Protein AF-A0A6N2MTG0-F1 (afdb_monomer)

Radius of gyration: 18.76 Å; Cα contacts (8 Å, |Δi|>4): 223; chains: 1; bounding box: 44×34×52 Å

Nearest PDB structures (foldseek):
  9d3e-assembly1_A  TM=1.754E-01  e=6.250E+00  Homo sapiens

Mean predicted aligned error: 5.8 Å

Solvent-accessible surface area (backbone atoms only — not comparable to full-atom values): 11026 Å² total; per-residue (Å²): 134,81,83,40,46,74,82,45,81,70,61,56,72,75,47,68,57,37,33,56,78,77,68,37,36,62,68,40,38,65,72,44,42,66,61,46,55,52,49,51,53,51,27,63,78,66,72,39,56,48,33,71,60,51,31,45,73,67,51,80,41,26,21,52,55,43,39,38,55,57,40,52,57,63,50,91,56,99,83,58,89,53,65,91,59,47,53,61,52,53,52,49,49,51,52,54,36,23,58,75,66,30,64,89,35,37,55,41,46,79,69,63,36,38,31,48,68,46,50,51,52,33,55,51,47,34,54,72,76,47,52,82,52,51,66,46,48,45,65,60,55,34,66,72,55,52,56,57,40,47,55,26,48,50,46,13,44,49,23,41,48,40,40,69,64,46,35,66,59,52,62,70,51,43,82,80,44,57,74,67,60,32,50,53,49,53,34,51,47,49,32,22,27,58,16,15,33,68,72,67,79,134

Structure (mmCIF, N/CA/C/O backbone):
data_AF-A0A6N2MTG0-F1
#
_entry.id   AF-A0A6N2MTG0-F1
#
loop_
_atom_site.group_PDB
_atom_site.id
_atom_site.type_symbol
_atom_site.label_atom_id
_atom_site.label_alt_id
_atom_site.label_comp_id
_atom_site.label_asym_id
_atom_site.label_entity_id
_atom_site.label_seq_id
_atom_site.pdbx_PDB_ins_code
_atom_site.Cartn_x
_atom_site.Cartn_y
_atom_site.Cartn_z
_atom_site.occupancy
_atom_site.B_iso_or_equiv
_atom_site.auth_seq_id
_atom_site.auth_comp_id
_atom_site.auth_asym_id
_atom_site.auth_atom_id
_atom_site.pdbx_PDB_model_num
ATOM 1 N N . MET A 1 1 ? -0.695 13.148 -4.953 1.00 36.00 1 MET A N 1
ATOM 2 C CA . MET A 1 1 ? 0.175 13.041 -6.141 1.00 36.00 1 MET A CA 1
ATOM 3 C C . MET A 1 1 ? 1.513 13.653 -5.753 1.00 36.00 1 MET A C 1
ATOM 5 O O . MET A 1 1 ? 1.546 14.846 -5.488 1.00 36.00 1 MET A O 1
ATOM 9 N N . GLN A 1 2 ? 2.559 12.847 -5.560 1.00 46.09 2 GLN A N 1
ATOM 10 C CA . GLN A 1 2 ? 3.903 13.380 -5.312 1.00 46.09 2 GLN A CA 1
ATOM 11 C C . GLN A 1 2 ? 4.481 13.839 -6.644 1.00 46.09 2 GLN A C 1
ATOM 13 O O . GLN A 1 2 ? 4.494 13.076 -7.606 1.00 46.09 2 GLN A O 1
ATOM 18 N N . ALA A 1 3 ? 4.879 15.105 -6.715 1.00 42.41 3 ALA A N 1
ATOM 19 C CA . ALA A 1 3 ? 5.488 15.670 -7.905 1.00 42.41 3 ALA A CA 1
ATOM 20 C C . ALA A 1 3 ? 6.976 15.294 -7.926 1.00 42.41 3 ALA A C 1
ATOM 22 O O . ALA A 1 3 ? 7.752 15.796 -7.115 1.00 42.41 3 ALA A O 1
ATOM 23 N N . SER A 1 4 ? 7.376 14.413 -8.841 1.00 52.59 4 SER A N 1
ATOM 24 C CA . SER A 1 4 ? 8.775 14.307 -9.255 1.00 52.59 4 SER A CA 1
ATOM 25 C C . SER A 1 4 ? 9.080 15.461 -10.207 1.00 52.59 4 SER A C 1
ATOM 27 O O . SER A 1 4 ? 8.413 15.647 -11.226 1.00 52.59 4 SER A O 1
ATOM 29 N N . LEU A 1 5 ? 10.076 16.269 -9.856 1.00 52.47 5 LEU A N 1
ATOM 30 C CA . LEU A 1 5 ? 10.639 17.269 -10.761 1.00 52.47 5 LEU A CA 1
ATOM 31 C C . LEU A 1 5 ? 11.683 16.586 -11.659 1.00 52.47 5 LEU A C 1
ATOM 33 O O . LEU A 1 5 ? 12.207 15.525 -11.317 1.00 52.47 5 LEU A O 1
ATOM 37 N N . ILE A 1 6 ? 11.985 17.178 -12.815 1.00 56.22 6 ILE A N 1
ATOM 38 C CA . ILE A 1 6 ? 13.015 16.669 -13.736 1.00 56.22 6 ILE A CA 1
ATOM 39 C C . ILE A 1 6 ? 14.337 16.499 -12.955 1.00 56.22 6 ILE A C 1
ATOM 41 O O . ILE A 1 6 ? 14.786 17.445 -12.311 1.00 56.22 6 ILE A O 1
ATOM 45 N N . HIS A 1 7 ? 14.926 15.296 -12.979 1.00 59.25 7 HIS A N 1
ATOM 46 C CA . HIS A 1 7 ? 16.121 14.905 -12.203 1.00 59.25 7 HIS A CA 1
ATOM 47 C C . HIS A 1 7 ? 15.999 14.945 -10.662 1.00 59.25 7 HIS A C 1
ATOM 49 O O . HIS A 1 7 ? 17.018 14.945 -9.972 1.00 59.25 7 HIS A O 1
ATOM 55 N N . SER A 1 8 ? 14.791 14.953 -10.087 1.00 62.31 8 SER A N 1
ATOM 56 C CA . SER A 1 8 ? 14.597 14.944 -8.629 1.00 62.31 8 SER A CA 1
ATOM 57 C C . SER A 1 8 ? 13.679 13.809 -8.175 1.00 62.31 8 SER A C 1
ATOM 59 O O . SER A 1 8 ? 12.549 13.673 -8.648 1.00 62.31 8 SER A O 1
ATOM 61 N N . LEU A 1 9 ? 14.161 13.014 -7.216 1.00 72.44 9 LEU A N 1
ATOM 62 C CA . LEU A 1 9 ? 13.420 11.933 -6.570 1.00 72.44 9 LEU A CA 1
ATOM 63 C C . LEU A 1 9 ? 13.340 12.189 -5.062 1.00 72.44 9 LEU A C 1
ATOM 65 O O . LEU A 1 9 ? 14.358 12.358 -4.394 1.00 72.44 9 LEU A O 1
ATOM 69 N N . GLN A 1 10 ? 12.124 12.179 -4.519 1.00 74.44 10 GLN A N 1
ATOM 70 C CA . GLN A 1 10 ? 11.894 12.244 -3.075 1.00 74.44 10 GLN A CA 1
ATOM 71 C C . GLN A 1 10 ? 12.198 10.882 -2.434 1.00 74.44 10 GLN A C 1
ATOM 73 O O . GLN A 1 10 ? 11.812 9.844 -2.975 1.00 74.44 10 GLN A O 1
ATOM 78 N N . PHE A 1 11 ? 12.869 10.870 -1.280 1.00 69.12 11 PHE A N 1
ATOM 79 C CA . PHE A 1 11 ? 13.288 9.647 -0.586 1.00 69.12 11 PHE A CA 1
ATOM 80 C C . PHE A 1 11 ? 13.048 9.753 0.926 1.00 69.12 11 PHE A C 1
ATOM 82 O O . PHE A 1 11 ? 13.157 10.836 1.499 1.00 69.12 11 PHE A O 1
ATOM 89 N N . GLY A 1 12 ? 12.730 8.628 1.572 1.00 69.00 12 GLY A N 1
ATOM 90 C CA . GLY A 1 12 ? 12.443 8.576 3.009 1.00 69.00 12 GLY A CA 1
ATOM 91 C C . GLY A 1 12 ? 11.210 9.383 3.399 1.00 69.00 12 GLY A C 1
ATOM 92 O O . GLY A 1 12 ? 10.185 9.323 2.730 1.00 69.00 12 GLY A O 1
ATOM 93 N N . ASP A 1 13 ? 11.306 10.159 4.475 1.00 68.00 13 ASP A N 1
ATOM 94 C CA . ASP A 1 13 ? 10.182 10.952 4.991 1.00 68.00 13 ASP A CA 1
ATOM 95 C C . ASP A 1 13 ? 9.648 11.950 3.952 1.00 68.00 13 ASP A C 1
ATOM 97 O O . ASP A 1 13 ? 8.445 12.195 3.869 1.00 68.00 13 ASP A O 1
ATOM 101 N N . ALA A 1 14 ? 10.531 12.451 3.080 1.00 60.25 14 ALA A N 1
ATOM 102 C CA . ALA A 1 14 ? 10.159 13.339 1.986 1.00 60.25 14 ALA A CA 1
ATOM 103 C C . ALA A 1 14 ? 9.289 12.654 0.917 1.00 60.25 14 ALA A C 1
ATOM 105 O O . ALA A 1 14 ? 8.585 13.350 0.190 1.00 60.25 14 ALA A O 1
ATOM 106 N N . SER A 1 15 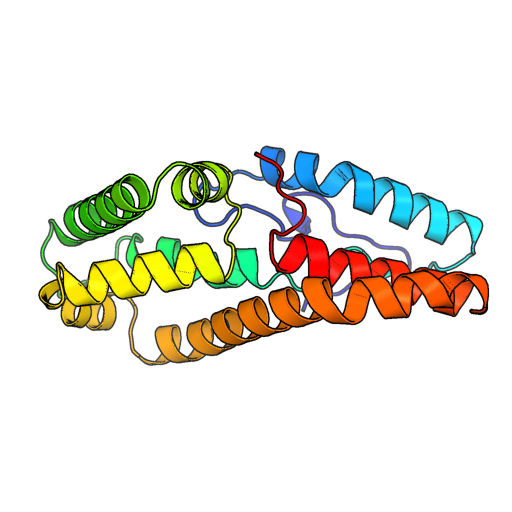? 9.317 11.318 0.810 1.00 62.97 15 SER A N 1
ATOM 107 C CA . SER A 1 15 ? 8.496 10.559 -0.142 1.00 62.97 15 SER A CA 1
ATOM 108 C C . SER A 1 15 ? 7.156 10.116 0.434 1.00 62.97 15 SER A C 1
ATOM 110 O O . SER A 1 15 ? 6.438 9.374 -0.224 1.00 62.97 15 SER A O 1
ATOM 112 N N . GLY A 1 16 ? 6.793 10.494 1.664 1.00 61.75 16 GLY A N 1
ATOM 113 C CA . GLY A 1 16 ? 5.494 10.149 2.255 1.00 61.75 16 GLY A CA 1
ATOM 114 C C . GLY A 1 16 ? 5.195 8.644 2.367 1.00 61.75 16 GLY A C 1
ATOM 115 O O . GLY A 1 16 ? 4.070 8.280 2.696 1.00 61.75 16 GLY A O 1
ATOM 116 N N . ILE A 1 17 ? 6.178 7.767 2.123 1.00 60.16 17 ILE A N 1
ATOM 117 C CA . ILE A 1 17 ? 6.093 6.310 2.323 1.00 60.16 17 ILE A CA 1
ATOM 118 C C . ILE A 1 17 ? 6.399 6.000 3.797 1.00 60.16 17 ILE A C 1
ATOM 120 O O . ILE A 1 17 ? 7.149 5.084 4.116 1.00 60.16 17 ILE A O 1
ATOM 124 N N . GLN A 1 18 ? 5.880 6.791 4.728 1.00 62.09 18 GLN A N 1
ATOM 125 C CA . GLN A 1 18 ? 5.968 6.484 6.153 1.00 62.09 18 GLN A CA 1
ATOM 126 C C . GLN A 1 18 ? 4.784 5.607 6.534 1.00 62.09 18 GLN A C 1
ATOM 128 O O . GLN A 1 18 ? 3.703 5.758 5.959 1.00 62.09 18 GLN A O 1
ATOM 133 N N . SER A 1 19 ? 4.957 4.724 7.518 1.00 60.16 19 SER A N 1
ATOM 134 C CA . SER A 1 19 ? 3.777 4.127 8.125 1.00 60.16 19 SER A CA 1
ATOM 135 C C . SER A 1 19 ? 2.956 5.218 8.808 1.00 60.16 19 SER A C 1
ATOM 137 O O . SER A 1 19 ? 3.474 5.922 9.680 1.00 60.16 19 SER A O 1
ATOM 139 N N . PRO A 1 20 ? 1.657 5.307 8.501 1.00 58.47 20 PRO A N 1
ATOM 140 C 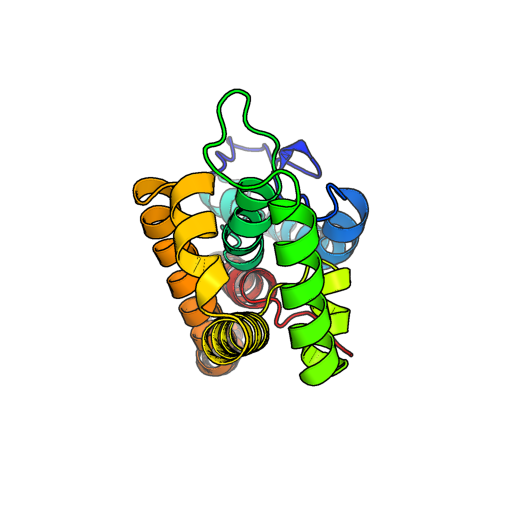CA . PRO A 1 20 ? 0.752 6.118 9.281 1.00 58.47 20 PRO A CA 1
ATOM 141 C C . PRO A 1 20 ? 0.656 5.581 10.726 1.00 58.47 20 PRO A C 1
ATOM 143 O O . PRO A 1 20 ? 0.786 6.311 11.703 1.00 58.47 20 PRO A O 1
ATOM 146 N N . VAL A 1 21 ? 0.464 4.283 10.926 1.00 58.06 21 VAL A N 1
ATOM 147 C CA . VAL A 1 21 ? 0.073 3.777 12.253 1.00 58.06 21 VAL A CA 1
ATOM 148 C C . VAL A 1 21 ? 1.243 3.726 13.242 1.00 58.06 21 VAL A C 1
ATOM 150 O O . VAL A 1 21 ? 1.059 4.079 14.405 1.00 58.06 21 VAL A O 1
ATOM 153 N N . SER A 1 22 ? 2.441 3.350 12.796 1.00 58.09 22 SER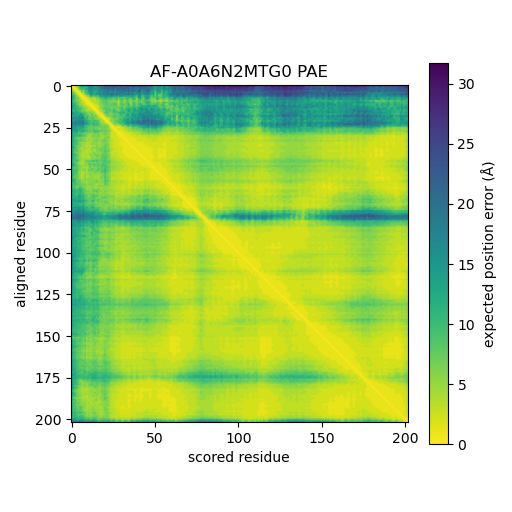 A N 1
ATOM 154 C CA . SER A 1 22 ? 3.633 3.290 13.654 1.00 58.09 22 SER A CA 1
ATOM 155 C C . SER A 1 22 ? 4.460 4.577 13.650 1.00 58.09 22 SER A C 1
ATOM 157 O O . SER A 1 22 ? 5.423 4.679 14.410 1.00 58.09 22 SER A O 1
ATOM 159 N N . PHE A 1 23 ? 4.124 5.545 12.783 1.00 58.25 23 PHE A N 1
ATOM 160 C CA . PHE A 1 23 ? 4.946 6.728 12.480 1.00 58.25 23 PHE A CA 1
ATOM 161 C C . PHE A 1 23 ? 6.401 6.376 12.102 1.00 58.25 23 PHE A C 1
ATOM 163 O O . PHE A 1 23 ? 7.300 7.214 12.158 1.00 58.25 23 PHE A O 1
ATOM 170 N N . GLY A 1 24 ? 6.648 5.121 11.714 1.00 62.72 24 GLY A N 1
ATOM 171 C CA . GLY A 1 24 ? 7.964 4.607 11.378 1.00 62.72 24 GLY A CA 1
ATOM 172 C C . GLY A 1 24 ? 8.306 4.850 9.912 1.00 62.72 24 GLY A C 1
ATOM 173 O O . GLY A 1 24 ? 7.765 4.192 9.021 1.00 62.72 24 GLY A O 1
ATOM 174 N N . GLY A 1 25 ? 9.253 5.755 9.651 1.00 65.31 25 GLY A N 1
ATOM 175 C CA . GLY A 1 25 ? 9.834 5.950 8.315 1.00 65.31 25 GLY A CA 1
ATOM 176 C C . GLY A 1 25 ? 10.865 4.878 7.944 1.00 65.31 25 GLY A C 1
ATOM 177 O O . GLY A 1 25 ? 10.920 4.431 6.801 1.00 65.31 25 GLY A O 1
ATOM 178 N N . PHE A 1 26 ? 11.644 4.393 8.918 1.00 70.50 26 PHE A N 1
ATOM 179 C CA . PHE A 1 26 ? 12.762 3.475 8.665 1.00 70.50 26 PHE A CA 1
ATOM 180 C C . PHE A 1 26 ? 12.326 2.078 8.201 1.00 70.50 26 PHE A C 1
ATOM 182 O O . PHE A 1 26 ? 12.833 1.591 7.196 1.00 70.50 26 PHE A O 1
ATOM 189 N N . GLY A 1 27 ? 11.374 1.435 8.889 1.00 72.25 27 GLY A N 1
ATOM 190 C CA . GLY A 1 27 ? 10.896 0.092 8.516 1.00 72.25 27 GLY A CA 1
ATOM 191 C C . GLY A 1 27 ? 10.199 0.066 7.152 1.00 72.25 27 GLY A C 1
ATOM 192 O O . GLY A 1 27 ? 10.372 -0.861 6.361 1.00 72.25 27 GLY A O 1
ATOM 193 N N . SER A 1 28 ? 9.470 1.136 6.836 1.00 72.88 28 SER A N 1
ATOM 194 C CA . SER A 1 28 ? 8.900 1.323 5.506 1.00 72.88 28 SER A CA 1
ATOM 195 C C . SER A 1 28 ? 9.994 1.549 4.453 1.00 72.88 28 SER A C 1
ATOM 197 O O . SER A 1 28 ? 9.981 0.929 3.392 1.00 72.88 28 SER A O 1
ATOM 199 N N . LEU A 1 29 ? 11.029 2.339 4.754 1.00 76.00 29 LEU A N 1
ATOM 200 C CA . LEU A 1 29 ? 12.158 2.521 3.842 1.00 76.00 29 LEU A CA 1
ATOM 201 C C . LEU A 1 29 ? 12.896 1.205 3.557 1.00 76.00 29 LEU A C 1
ATOM 203 O O . LEU A 1 29 ? 13.144 0.891 2.395 1.00 76.00 29 LEU A O 1
ATOM 207 N N . THR A 1 30 ? 13.241 0.424 4.585 1.00 83.75 30 THR A N 1
ATOM 208 C CA . THR A 1 30 ? 13.989 -0.834 4.410 1.00 83.75 30 THR A CA 1
ATOM 209 C C . THR A 1 30 ? 13.207 -1.845 3.578 1.00 83.75 30 THR A C 1
ATOM 211 O O . THR A 1 30 ? 13.787 -2.500 2.711 1.00 83.75 30 THR A O 1
ATOM 214 N N . ARG A 1 31 ? 11.881 -1.902 3.747 1.00 85.56 31 ARG A N 1
ATOM 215 C CA . ARG A 1 31 ? 10.976 -2.683 2.892 1.00 85.56 31 ARG A CA 1
ATOM 216 C C . ARG A 1 31 ? 11.053 -2.262 1.421 1.00 85.56 31 ARG A C 1
ATOM 218 O O . ARG A 1 31 ? 11.036 -3.104 0.522 1.00 85.56 31 ARG A O 1
ATOM 225 N N . HIS A 1 32 ? 11.132 -0.960 1.169 1.00 87.69 32 HIS A N 1
ATOM 226 C CA . HIS A 1 32 ? 11.108 -0.369 -0.168 1.00 87.69 32 HIS A CA 1
ATOM 227 C C . HIS A 1 32 ? 12.487 -0.241 -0.832 1.00 87.69 32 HIS A C 1
ATOM 229 O O . HIS A 1 32 ? 12.565 -0.051 -2.049 1.00 87.69 32 HIS A O 1
ATOM 235 N N . LEU A 1 33 ? 13.570 -0.387 -0.066 1.00 89.44 33 LEU A N 1
ATOM 236 C CA . LEU A 1 33 ? 14.937 -0.129 -0.509 1.00 89.44 33 LEU A CA 1
ATOM 237 C C . LEU A 1 33 ? 15.315 -0.941 -1.749 1.00 89.44 33 LEU A C 1
ATOM 239 O O . LEU A 1 33 ? 15.865 -0.381 -2.691 1.00 89.44 33 LEU A O 1
ATOM 243 N N . GLY A 1 34 ? 14.973 -2.233 -1.778 1.00 91.75 34 GLY A N 1
ATOM 244 C CA . GLY A 1 34 ? 15.315 -3.117 -2.895 1.00 91.75 34 GLY A CA 1
ATOM 245 C C . GLY A 1 34 ? 14.670 -2.706 -4.223 1.00 91.75 34 GLY A C 1
ATOM 246 O O . GLY A 1 34 ? 15.336 -2.714 -5.255 1.00 91.75 34 GLY A O 1
ATOM 247 N N . ARG A 1 35 ? 13.389 -2.303 -4.211 1.00 93.44 35 ARG A N 1
ATOM 248 C CA . ARG A 1 35 ? 12.711 -1.847 -5.438 1.00 93.44 35 ARG A CA 1
ATOM 249 C C . ARG A 1 35 ? 13.191 -0.467 -5.881 1.00 93.44 35 ARG A C 1
ATOM 251 O O . ARG A 1 35 ? 13.312 -0.212 -7.074 1.00 93.44 35 ARG A O 1
ATOM 258 N N . LEU A 1 36 ? 13.483 0.417 -4.925 1.00 93.19 36 LEU A N 1
ATOM 259 C CA . LEU A 1 36 ? 13.948 1.771 -5.215 1.00 93.19 36 LEU A CA 1
ATOM 260 C C . LEU A 1 36 ? 15.371 1.756 -5.776 1.00 93.19 36 LEU A C 1
ATOM 262 O O . LEU A 1 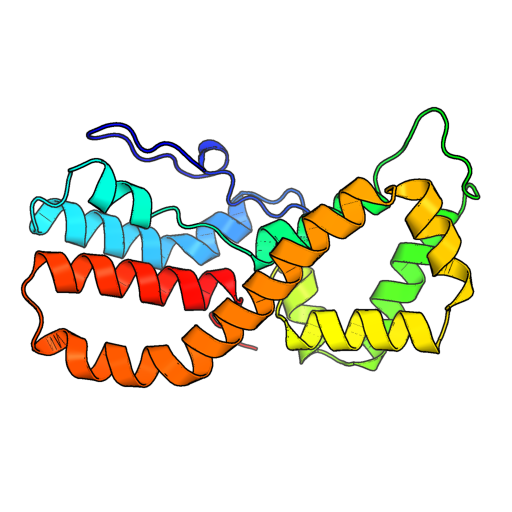36 ? 15.617 2.401 -6.788 1.00 93.19 36 LEU A O 1
ATOM 266 N N . SER A 1 37 ? 16.287 0.987 -5.182 1.00 94.19 37 SER A N 1
ATOM 267 C CA . SER A 1 37 ? 17.666 0.880 -5.671 1.00 94.19 37 SER A CA 1
ATOM 268 C C . SER A 1 37 ? 17.727 0.263 -7.069 1.00 94.19 37 SER A C 1
ATOM 270 O O . SER A 1 37 ? 18.383 0.817 -7.950 1.00 94.19 37 SER A O 1
ATOM 272 N N . ALA A 1 38 ? 16.985 -0.824 -7.305 1.00 95.31 38 ALA A N 1
ATOM 273 C CA . ALA A 1 38 ? 16.886 -1.445 -8.623 1.00 95.31 38 ALA A CA 1
ATOM 274 C C . ALA A 1 38 ? 16.254 -0.497 -9.652 1.00 95.31 38 ALA A C 1
ATOM 276 O O . ALA A 1 38 ? 16.751 -0.378 -10.770 1.00 95.31 38 ALA A O 1
ATOM 277 N N . GLY A 1 39 ? 15.187 0.210 -9.273 1.00 95.62 39 GLY A N 1
ATOM 278 C CA . GLY A 1 39 ? 14.520 1.162 -10.150 1.00 95.62 39 GLY A CA 1
ATOM 279 C C . GLY A 1 39 ? 15.398 2.354 -10.526 1.00 95.62 39 GLY A C 1
ATOM 280 O O . GLY A 1 39 ? 15.473 2.696 -11.702 1.00 95.62 39 GLY A O 1
ATOM 281 N N . VAL A 1 40 ? 16.121 2.939 -9.567 1.00 95.00 40 VAL A N 1
ATOM 282 C CA . VAL A 1 40 ? 17.078 4.029 -9.827 1.00 95.00 40 VAL A CA 1
ATOM 283 C C . VAL A 1 40 ? 18.226 3.550 -10.717 1.00 95.00 40 VAL A C 1
ATOM 285 O O . VAL A 1 40 ? 18.577 4.231 -11.676 1.00 95.00 40 VAL A O 1
ATOM 288 N N . TYR A 1 41 ? 18.775 2.362 -10.449 1.00 96.56 41 TYR A N 1
ATOM 289 C CA . TYR A 1 41 ? 19.834 1.776 -11.273 1.00 96.56 41 TYR A CA 1
ATOM 290 C C . TYR A 1 41 ? 19.384 1.560 -12.727 1.00 96.56 41 TYR A C 1
ATOM 292 O O . TYR A 1 41 ? 20.105 1.910 -13.661 1.00 96.56 41 TYR A O 1
ATOM 300 N N . GLU A 1 42 ? 18.177 1.025 -12.936 1.00 96.00 42 GLU A N 1
ATOM 301 C CA . GLU A 1 42 ? 17.603 0.857 -14.276 1.00 96.00 42 GLU A CA 1
ATOM 302 C C . GLU A 1 42 ? 17.3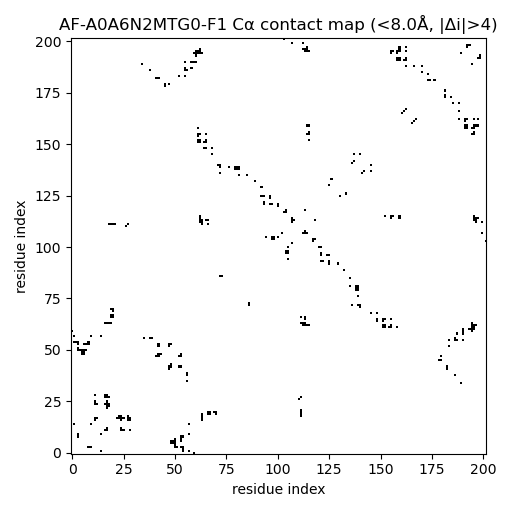24 2.200 -14.967 1.00 96.00 42 GLU A C 1
ATOM 304 O O . GLU A 1 42 ? 17.563 2.313 -16.168 1.00 96.00 42 GLU A O 1
ATOM 309 N N . ALA A 1 43 ? 16.853 3.209 -14.228 1.00 95.50 43 ALA A N 1
ATOM 310 C CA . ALA A 1 43 ? 16.584 4.535 -14.776 1.00 95.50 43 ALA A CA 1
ATOM 311 C C . ALA A 1 43 ? 17.866 5.229 -15.258 1.00 95.50 43 ALA A C 1
ATOM 313 O O . ALA A 1 43 ? 17.878 5.776 -16.356 1.00 95.50 43 ALA A O 1
ATOM 314 N N . ILE A 1 44 ? 18.952 5.157 -14.478 1.00 96.12 44 ILE A N 1
ATOM 315 C CA . ILE A 1 44 ? 20.255 5.735 -14.846 1.00 96.12 44 ILE A CA 1
ATOM 316 C C . ILE A 1 44 ? 20.838 5.024 -16.072 1.00 96.12 44 ILE A C 1
ATOM 318 O O . ILE A 1 44 ? 21.232 5.680 -17.030 1.00 96.12 44 ILE A O 1
ATOM 322 N N . ASN A 1 45 ? 20.860 3.688 -16.080 1.00 96.88 45 ASN A N 1
ATOM 323 C CA . ASN A 1 45 ? 21.445 2.931 -17.194 1.00 96.88 45 ASN A CA 1
ATOM 324 C C . ASN A 1 45 ? 20.638 3.025 -18.493 1.00 96.88 45 ASN A C 1
ATOM 326 O O . ASN A 1 45 ? 21.195 2.850 -19.574 1.00 96.88 45 ASN A O 1
ATOM 330 N N . GLY A 1 46 ? 19.324 3.230 -18.388 1.00 94.19 46 GLY A N 1
ATOM 331 C CA . GLY A 1 46 ? 18.426 3.362 -19.530 1.00 94.19 46 GLY A CA 1
ATOM 332 C C . GLY A 1 46 ? 18.212 4.797 -20.014 1.00 94.19 46 GLY A C 1
ATOM 333 O O . GLY A 1 46 ? 17.478 4.974 -20.980 1.00 94.19 46 GLY A O 1
ATOM 334 N N . ASP A 1 47 ? 18.807 5.797 -19.352 1.00 95.19 47 ASP A N 1
ATOM 335 C CA . ASP A 1 47 ? 18.530 7.227 -19.566 1.00 95.19 47 ASP A CA 1
ATOM 336 C C . ASP A 1 47 ? 17.028 7.585 -19.437 1.00 95.19 47 ASP A C 1
ATOM 338 O O . ASP A 1 47 ? 16.455 8.381 -20.180 1.00 95.19 47 ASP A O 1
ATOM 342 N N . PHE A 1 48 ? 16.344 6.968 -18.465 1.00 94.88 48 PHE A N 1
ATOM 343 C CA . PHE A 1 48 ? 14.928 7.210 -18.153 1.00 94.88 48 PHE A CA 1
ATOM 344 C C . PHE A 1 48 ? 14.781 8.249 -17.031 1.00 94.88 48 PHE A C 1
ATOM 346 O O . PHE A 1 48 ? 14.119 8.012 -16.019 1.00 94.88 48 PHE A O 1
ATOM 353 N N . LEU A 1 49 ? 15.438 9.400 -17.194 1.00 93.81 49 LEU A N 1
ATOM 354 C CA . LEU A 1 49 ? 15.540 10.461 -16.176 1.00 93.81 49 LEU A CA 1
ATOM 355 C C . LEU A 1 49 ? 14.483 11.565 -16.325 1.00 93.81 49 LEU A C 1
ATOM 357 O O . LEU A 1 49 ? 14.496 12.571 -15.608 1.00 93.81 49 LEU A O 1
ATOM 361 N N . ASP A 1 50 ? 13.543 11.372 -17.248 1.00 92.00 50 ASP A N 1
ATOM 362 C CA . ASP A 1 50 ? 12.404 12.261 -17.406 1.00 92.00 50 ASP A CA 1
ATOM 363 C C . ASP A 1 50 ? 11.449 12.172 -16.199 1.00 92.00 50 ASP A C 1
ATOM 365 O O . ASP A 1 50 ? 11.356 11.153 -15.506 1.00 92.00 50 ASP A O 1
ATOM 369 N N . ALA A 1 51 ? 10.712 13.257 -15.946 1.00 89.69 51 ALA A N 1
ATOM 370 C CA . ALA A 1 51 ? 9.839 13.363 -14.779 1.00 89.69 51 ALA A CA 1
ATOM 371 C C . ALA A 1 51 ? 8.776 12.251 -14.712 1.00 89.69 51 ALA A C 1
ATOM 373 O O . ALA A 1 51 ? 8.430 11.823 -13.608 1.00 89.69 51 ALA A O 1
ATOM 374 N N . SER A 1 52 ? 8.288 11.761 -15.860 1.00 91.38 52 SER A N 1
ATOM 375 C CA . SER A 1 52 ? 7.281 10.697 -15.905 1.00 91.38 52 SER A CA 1
ATOM 376 C C . SER A 1 52 ? 7.876 9.357 -15.472 1.00 91.38 52 SER A C 1
ATOM 378 O O . SER A 1 52 ? 7.340 8.727 -14.561 1.00 91.38 52 SER A O 1
ATOM 380 N N . SER A 1 53 ? 9.046 8.991 -15.998 1.00 92.94 53 SER A N 1
ATOM 381 C CA . SER A 1 53 ? 9.769 7.763 -15.643 1.00 92.94 53 SER A CA 1
ATOM 382 C C . SER A 1 53 ? 10.183 7.727 -14.168 1.00 92.94 53 SER A C 1
ATOM 384 O O . SER A 1 53 ? 10.065 6.687 -13.510 1.00 92.94 53 SER A O 1
ATOM 386 N N . LEU A 1 54 ? 10.638 8.860 -13.622 1.00 92.88 54 LEU A N 1
ATOM 387 C CA . LEU A 1 54 ? 11.032 8.965 -12.214 1.00 92.88 54 LEU A CA 1
ATOM 388 C C . LEU A 1 54 ? 9.827 8.958 -11.264 1.00 92.88 54 LEU A C 1
ATOM 390 O O . LEU A 1 54 ? 9.930 8.407 -10.167 1.00 92.88 54 LEU A O 1
ATOM 394 N N . SER A 1 55 ? 8.673 9.500 -11.679 1.00 91.50 55 SER A N 1
ATOM 395 C CA . SER A 1 55 ? 7.452 9.495 -10.853 1.00 91.50 55 SER A CA 1
ATOM 396 C C . SER A 1 55 ? 7.007 8.079 -10.474 1.00 91.50 55 SER A C 1
ATOM 398 O O . SER A 1 55 ? 6.499 7.850 -9.376 1.00 91.50 55 SER A O 1
ATOM 400 N N . LEU A 1 56 ? 7.270 7.104 -11.351 1.00 94.06 56 LEU A N 1
ATOM 401 C CA . LEU A 1 56 ? 6.894 5.706 -11.155 1.00 94.06 56 LEU A CA 1
ATOM 402 C C . LEU A 1 56 ? 7.667 5.019 -10.018 1.00 94.06 56 LEU A C 1
ATOM 404 O O . LEU A 1 56 ? 7.235 3.972 -9.538 1.00 94.06 56 LEU A O 1
ATOM 408 N N . LEU A 1 57 ? 8.785 5.590 -9.554 1.00 91.88 57 LEU A N 1
ATOM 409 C CA . LEU A 1 57 ? 9.539 5.065 -8.409 1.00 91.88 57 LEU A CA 1
ATOM 410 C C . LEU A 1 57 ? 8.820 5.313 -7.075 1.00 91.88 57 LEU A C 1
ATOM 412 O O . LEU A 1 57 ? 8.980 4.522 -6.144 1.00 91.88 57 LEU A O 1
ATOM 416 N N . ASN A 1 58 ? 7.978 6.345 -6.990 1.00 88.69 58 ASN A N 1
ATOM 417 C CA . ASN A 1 58 ? 7.153 6.649 -5.818 1.00 88.69 58 ASN A CA 1
ATOM 418 C C . ASN A 1 58 ? 5.666 6.582 -6.188 1.00 88.69 58 ASN A C 1
ATOM 420 O O . ASN A 1 58 ? 4.985 7.607 -6.262 1.00 88.69 58 ASN A O 1
ATOM 424 N N . PRO A 1 59 ? 5.143 5.372 -6.454 1.00 90.81 59 PRO A N 1
ATOM 425 C CA . PRO A 1 59 ? 3.762 5.219 -6.861 1.00 90.81 59 PRO A CA 1
ATOM 426 C C . PRO A 1 59 ? 2.810 5.500 -5.699 1.00 90.81 59 PRO A C 1
ATOM 428 O O . PRO A 1 59 ? 3.164 5.425 -4.523 1.00 90.81 59 PRO A O 1
ATOM 431 N N . TYR A 1 60 ? 1.548 5.734 -6.043 1.00 90.50 60 TYR A N 1
ATOM 432 C CA . TYR A 1 60 ? 0.461 5.699 -5.075 1.00 90.50 60 TYR A CA 1
ATOM 433 C C . TYR A 1 60 ? 0.375 4.323 -4.380 1.00 90.50 60 TYR A C 1
ATOM 435 O O . TYR A 1 60 ? 0.392 3.281 -5.041 1.00 90.50 60 TYR A O 1
ATOM 443 N N . MET A 1 61 ? 0.267 4.338 -3.046 1.00 90.38 61 MET A N 1
ATOM 444 C CA . MET A 1 61 ? 0.275 3.159 -2.175 1.00 90.38 61 MET A CA 1
ATOM 445 C C . MET A 1 61 ? -1.046 3.029 -1.397 1.00 90.38 61 MET A C 1
ATOM 447 O O . MET A 1 61 ? -1.175 3.594 -0.307 1.00 90.38 61 MET A O 1
ATOM 451 N N . PRO A 1 62 ? -2.045 2.295 -1.927 1.00 92.88 62 PRO A N 1
ATOM 452 C CA . PRO A 1 62 ? -3.357 2.204 -1.294 1.00 92.88 62 PRO A CA 1
ATOM 453 C C . PRO A 1 62 ? -3.340 1.519 0.076 1.00 92.88 62 PRO A C 1
ATOM 455 O O . PRO A 1 62 ? -4.156 1.868 0.920 1.00 92.88 62 PRO A O 1
ATOM 458 N N . ASN A 1 63 ? -2.416 0.595 0.347 1.00 89.94 63 ASN A N 1
ATOM 459 C CA . ASN A 1 63 ? -2.235 0.011 1.681 1.00 89.94 63 ASN A CA 1
ATOM 460 C C . ASN A 1 63 ? -1.874 1.053 2.753 1.00 89.94 63 ASN A C 1
ATOM 462 O O . ASN A 1 63 ? -2.407 0.989 3.861 1.00 89.94 63 ASN A O 1
ATOM 466 N N . LEU A 1 64 ? -1.019 2.026 2.424 1.00 85.62 64 LEU A N 1
ATOM 467 C CA . LEU A 1 64 ? -0.680 3.133 3.320 1.00 85.62 64 LEU A CA 1
ATOM 468 C C . LEU A 1 64 ? -1.852 4.112 3.437 1.00 85.62 64 LEU A C 1
ATOM 470 O O . LEU A 1 64 ? -2.252 4.472 4.539 1.00 85.62 64 LEU A O 1
ATOM 474 N N . SER A 1 65 ? -2.480 4.500 2.325 1.00 87.31 65 SER A N 1
ATOM 475 C CA . SER A 1 65 ? -3.631 5.413 2.377 1.00 87.31 65 SER A CA 1
ATOM 476 C C . SER A 1 65 ? -4.833 4.813 3.119 1.00 87.31 65 SER A C 1
ATOM 478 O O . SER A 1 65 ? -5.519 5.516 3.857 1.00 87.31 65 SER A O 1
ATOM 480 N N . ALA A 1 66 ? -5.061 3.503 3.006 1.00 87.31 66 ALA A N 1
ATOM 481 C CA . ALA A 1 66 ? -6.096 2.808 3.765 1.00 87.31 66 ALA A CA 1
ATOM 482 C C . ALA A 1 66 ? -5.788 2.764 5.271 1.00 87.31 66 ALA A C 1
ATOM 484 O O . ALA A 1 66 ? -6.720 2.732 6.077 1.00 87.31 66 ALA A O 1
ATOM 485 N N . SER A 1 67 ? -4.511 2.779 5.668 1.00 84.81 67 SER A N 1
ATOM 486 C CA . SER A 1 67 ? -4.130 2.735 7.081 1.00 84.81 67 SER A CA 1
ATOM 487 C C . SER A 1 67 ? -4.289 4.088 7.788 1.00 84.81 67 SER A C 1
ATOM 489 O O . SER A 1 67 ? -4.504 4.133 9.000 1.00 84.81 67 SER A O 1
ATOM 491 N N . TRP A 1 68 ? -4.301 5.194 7.037 1.00 84.81 68 TRP A N 1
ATOM 492 C CA . TRP A 1 68 ? -4.510 6.543 7.572 1.00 84.81 68 TRP A CA 1
ATOM 493 C C . TRP A 1 68 ? -5.845 6.714 8.325 1.00 84.81 68 TRP A C 1
ATOM 495 O O . TRP A 1 68 ? -5.911 7.472 9.295 1.00 84.81 68 TRP A O 1
ATOM 505 N N . LEU A 1 69 ? -6.904 5.970 7.972 1.00 87.31 69 LEU A N 1
ATOM 506 C CA . LEU A 1 69 ? -8.164 6.020 8.730 1.00 87.31 69 LEU A CA 1
ATOM 507 C C . LEU A 1 69 ? -7.975 5.595 10.191 1.00 87.31 69 LEU A C 1
ATOM 509 O O . LEU A 1 69 ? -8.592 6.189 11.077 1.00 87.31 69 LEU A O 1
ATOM 513 N N . PHE A 1 70 ? -7.102 4.617 10.457 1.00 85.88 70 PHE A N 1
ATOM 514 C CA . PHE A 1 70 ? -6.788 4.194 11.820 1.00 85.88 70 PHE A CA 1
ATOM 515 C C . PHE A 1 70 ? -6.174 5.355 12.607 1.00 85.88 70 PHE A C 1
ATOM 517 O O . PHE A 1 70 ? -6.681 5.689 13.677 1.00 85.88 70 PHE A O 1
ATOM 524 N N . GLN A 1 71 ? -5.166 6.042 12.055 1.00 83.75 71 GLN A N 1
ATOM 525 C CA . GLN A 1 71 ? -4.607 7.243 12.689 1.00 83.75 71 GLN A CA 1
ATOM 526 C C . GLN A 1 71 ? -5.683 8.298 12.948 1.00 83.75 71 GLN A C 1
ATOM 528 O O . GLN A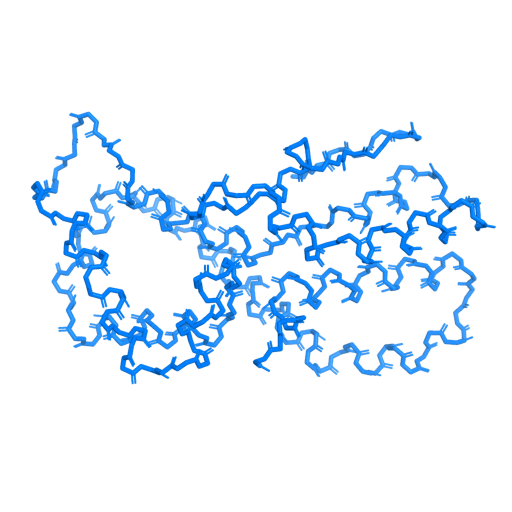 1 71 ? -5.758 8.870 14.035 1.00 83.75 71 GLN A O 1
ATOM 533 N N . ARG A 1 72 ? -6.528 8.571 11.946 1.00 86.06 72 ARG A N 1
ATOM 534 C CA . ARG A 1 72 ? -7.556 9.610 12.025 1.00 86.06 72 ARG A CA 1
ATOM 535 C C . ARG A 1 72 ? -8.594 9.303 13.102 1.00 86.06 72 ARG A C 1
ATOM 537 O O . ARG A 1 72 ? -9.027 10.224 13.792 1.00 86.06 72 ARG A O 1
ATOM 544 N N . ALA A 1 73 ? -8.968 8.034 13.261 1.00 86.31 73 ALA A N 1
ATOM 545 C CA . ALA A 1 73 ? -9.874 7.579 14.309 1.00 86.31 73 ALA A CA 1
ATOM 546 C C . ALA A 1 73 ? -9.222 7.611 15.703 1.00 86.31 73 ALA A C 1
ATOM 548 O O . ALA A 1 73 ? -9.900 7.922 16.679 1.00 86.31 73 ALA A O 1
ATOM 549 N N . MET A 1 74 ? -7.914 7.359 15.793 1.00 84.62 74 MET A N 1
ATOM 550 C CA . MET A 1 74 ? -7.151 7.349 17.050 1.00 84.62 74 MET A CA 1
ATOM 551 C C . MET A 1 74 ? -6.546 8.709 17.436 1.00 84.62 74 MET A C 1
ATOM 553 O O . MET A 1 74 ? -5.898 8.827 18.470 1.00 84.62 74 MET A O 1
ATOM 557 N N . SER A 1 75 ? -6.749 9.751 16.631 1.00 83.75 75 SER A N 1
ATOM 558 C CA . SER A 1 75 ? -6.249 11.097 16.926 1.00 83.75 75 SER A CA 1
ATOM 559 C C . SER A 1 75 ? -7.153 11.824 17.920 1.00 83.75 75 SER A C 1
ATOM 561 O O . SER A 1 75 ? -8.377 11.810 17.781 1.00 83.75 75 SER A O 1
ATOM 563 N N . ALA A 1 76 ? -6.559 12.537 18.878 1.00 76.56 76 ALA A N 1
ATOM 564 C CA . ALA A 1 76 ? -7.309 13.387 19.797 1.00 76.56 76 ALA A CA 1
ATOM 565 C C . ALA A 1 76 ? -7.975 14.559 19.050 1.00 76.56 76 ALA A C 1
ATOM 567 O O . ALA A 1 76 ? -7.360 15.223 18.213 1.00 76.56 76 ALA A O 1
ATOM 568 N N . LYS A 1 77 ? -9.241 14.842 19.373 1.00 78.38 77 LYS A N 1
ATOM 569 C CA . LYS A 1 77 ? -9.986 16.000 18.861 1.00 78.38 77 LYS A CA 1
ATOM 570 C C . LYS A 1 77 ? -10.438 16.868 20.030 1.00 78.38 77 LYS A C 1
ATOM 572 O O . LYS A 1 77 ? -11.055 16.367 20.960 1.00 78.38 77 LYS A O 1
ATOM 577 N N . LYS A 1 78 ? -10.183 18.180 19.945 1.00 68.06 78 LYS A N 1
ATOM 578 C CA . LYS A 1 78 ? -10.477 19.157 21.014 1.00 68.06 78 LYS A CA 1
ATOM 579 C C . LYS A 1 78 ? -11.948 19.152 21.467 1.00 68.06 78 LYS A C 1
ATOM 581 O O . LYS A 1 78 ? -12.203 19.319 22.648 1.00 68.06 78 LYS A O 1
ATOM 586 N N . ASN A 1 79 ? -12.883 18.911 20.542 1.00 69.88 79 ASN A N 1
ATOM 587 C CA . ASN A 1 79 ? -14.329 18.850 20.794 1.00 69.88 79 ASN A CA 1
ATOM 588 C C . ASN A 1 79 ? -14.917 17.520 20.285 1.00 69.88 79 ASN A C 1
ATOM 590 O O . ASN A 1 79 ? -15.806 17.509 19.429 1.00 69.88 79 ASN A O 1
ATOM 594 N N . SER A 1 80 ? -14.367 16.383 20.714 1.00 71.19 80 SER A N 1
ATOM 595 C CA . SER A 1 80 ? -14.880 15.077 20.292 1.00 71.19 80 SER A CA 1
ATOM 596 C C . SER A 1 80 ? -16.166 14.723 21.042 1.00 71.19 80 SER A C 1
ATOM 598 O O . SER A 1 80 ? -16.168 14.673 22.267 1.00 71.19 80 SER A O 1
ATOM 600 N N . ASN A 1 81 ? -17.248 14.417 20.324 1.00 81.81 81 ASN A N 1
ATOM 601 C CA . ASN A 1 81 ? -18.516 13.981 20.925 1.00 81.81 81 ASN A CA 1
ATOM 602 C C . ASN A 1 81 ? -18.574 12.446 21.116 1.00 81.81 81 ASN A C 1
ATOM 604 O O . ASN A 1 81 ? -19.601 11.811 20.860 1.00 81.81 81 ASN A O 1
ATOM 608 N N . VAL A 1 82 ? -17.433 11.844 21.471 1.00 87.44 82 VAL A N 1
ATOM 609 C CA . VAL A 1 82 ? -17.266 10.405 21.731 1.00 87.44 82 VAL A CA 1
ATOM 610 C C . VAL A 1 82 ? -16.829 10.180 23.181 1.00 87.44 82 VAL A C 1
ATOM 612 O O . VAL A 1 82 ? -16.256 11.092 23.780 1.00 87.44 82 VAL A O 1
ATOM 615 N N . PRO A 1 83 ? -17.092 8.994 23.759 1.00 88.12 83 PRO A N 1
ATOM 616 C CA . PRO A 1 83 ? -16.646 8.671 25.110 1.00 88.12 83 PRO A CA 1
ATOM 617 C C . PRO A 1 83 ? -15.120 8.803 25.268 1.00 88.12 83 PRO A C 1
ATOM 619 O O . PRO A 1 83 ? -14.399 8.486 24.320 1.00 88.12 83 PRO A O 1
ATOM 622 N N . PRO A 1 84 ? -14.610 9.180 26.456 1.00 87.25 84 PRO A N 1
ATOM 623 C CA . PRO A 1 84 ? -13.167 9.255 26.716 1.00 87.25 84 PRO A CA 1
ATOM 624 C C . PRO A 1 84 ? -12.420 7.945 26.415 1.00 87.25 84 PRO A C 1
ATOM 626 O O . PRO A 1 84 ? -11.306 7.968 25.905 1.00 87.25 84 PRO A O 1
ATOM 629 N N . GLU A 1 85 ? -13.075 6.804 26.644 1.00 89.69 85 GLU A N 1
ATOM 630 C CA . GLU A 1 85 ? -12.520 5.463 26.413 1.00 89.69 85 GLU A CA 1
ATOM 631 C C . GLU A 1 85 ? -12.585 4.992 24.953 1.00 89.69 85 GLU A C 1
ATOM 633 O O . GLU A 1 85 ? -12.154 3.884 24.641 1.00 89.69 85 GLU A O 1
ATOM 638 N N . PHE A 1 86 ? -13.113 5.806 24.033 1.00 90.31 86 PHE A N 1
ATOM 639 C CA . PHE A 1 86 ? -13.370 5.383 22.654 1.00 9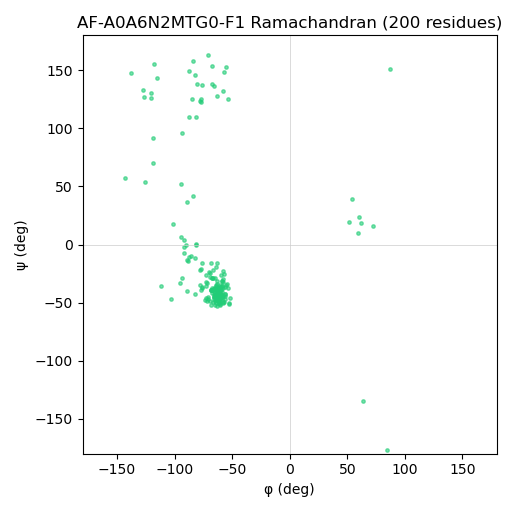0.31 86 PHE A CA 1
ATOM 640 C C . PHE A 1 86 ? -12.118 4.854 21.940 1.00 90.31 86 PHE A C 1
ATOM 642 O O . PHE A 1 86 ? -12.186 3.835 21.257 1.00 90.31 86 PHE A O 1
ATOM 649 N N . ILE A 1 87 ? -10.972 5.523 22.100 1.00 89.94 87 ILE A N 1
ATOM 650 C CA . ILE A 1 87 ? -9.719 5.102 21.454 1.00 89.94 87 ILE A CA 1
ATOM 651 C C . ILE A 1 87 ? -9.256 3.752 22.019 1.00 89.94 87 ILE A C 1
ATOM 653 O O . ILE A 1 87 ? -8.872 2.870 21.249 1.00 89.94 87 ILE A O 1
ATOM 657 N N . ASN A 1 88 ? -9.351 3.568 23.340 1.00 91.38 88 ASN A N 1
ATOM 658 C CA . ASN A 1 88 ? -9.007 2.315 24.013 1.00 91.38 88 ASN A CA 1
ATOM 659 C C . ASN A 1 88 ? -9.912 1.172 23.543 1.00 91.38 88 ASN A C 1
ATOM 661 O O . ASN A 1 88 ? -9.426 0.090 23.216 1.00 91.38 88 ASN A O 1
ATOM 665 N N . GLU A 1 89 ? -11.220 1.422 23.449 1.00 92.19 89 GLU A N 1
ATOM 666 C CA . GLU A 1 89 ? -12.185 0.446 22.947 1.00 92.19 89 GLU A CA 1
ATOM 667 C C . GLU A 1 89 ? -11.908 0.091 21.479 1.00 92.19 89 GLU A C 1
ATOM 669 O O . GLU A 1 89 ? -11.859 -1.088 21.130 1.00 92.19 89 GLU A O 1
ATOM 674 N N . LEU A 1 90 ? -11.657 1.088 20.626 1.00 91.62 90 LEU A N 1
ATOM 675 C CA . LEU A 1 90 ? -11.358 0.883 19.208 1.00 91.62 90 LEU A CA 1
ATOM 676 C C . LEU A 1 90 ? -10.103 0.029 19.008 1.00 91.62 90 LEU A C 1
ATOM 678 O O . LEU A 1 90 ? -10.119 -0.920 18.222 1.00 91.62 90 LEU A O 1
ATOM 682 N N . LEU A 1 91 ? -9.030 0.341 19.735 1.00 91.44 91 LEU A N 1
ATOM 683 C CA . LEU A 1 91 ? -7.793 -0.437 19.728 1.00 91.44 91 LEU A CA 1
ATOM 684 C C . LEU A 1 91 ? -8.029 -1.866 20.214 1.00 91.44 91 LEU A C 1
ATOM 686 O O . LEU A 1 91 ? -7.651 -2.817 19.527 1.00 91.44 91 LEU A O 1
ATOM 690 N N . HIS A 1 92 ? -8.688 -2.020 21.364 1.00 92.81 92 HIS A N 1
ATOM 691 C CA . HIS A 1 92 ? -8.969 -3.323 21.956 1.00 92.81 92 HIS A CA 1
ATOM 692 C C . HIS A 1 92 ? -9.753 -4.220 20.995 1.00 92.81 92 HIS A C 1
ATOM 694 O O . HIS A 1 92 ? -9.360 -5.358 20.745 1.00 92.81 92 HIS A O 1
ATOM 700 N N . VAL A 1 93 ? -10.833 -3.702 20.411 1.00 93.00 93 VAL A N 1
ATOM 701 C CA . VAL A 1 93 ? -11.720 -4.461 19.523 1.00 93.00 93 VAL A CA 1
ATOM 702 C C . VAL A 1 93 ? -11.026 -4.828 18.207 1.00 93.00 93 VAL A C 1
ATOM 704 O O . VAL A 1 93 ? -11.179 -5.959 17.733 1.00 93.00 93 VAL A O 1
ATOM 707 N N . ASN A 1 94 ? -10.217 -3.927 17.640 1.00 92.12 94 ASN A N 1
ATOM 708 C CA . ASN A 1 94 ? -9.426 -4.216 16.443 1.00 92.12 94 ASN A CA 1
ATOM 709 C C . ASN A 1 94 ? -8.373 -5.300 16.711 1.00 92.12 94 ASN A C 1
ATOM 711 O O . ASN A 1 94 ? -8.348 -6.305 16.000 1.00 92.12 94 ASN A O 1
ATOM 715 N N . PHE A 1 95 ? -7.547 -5.151 17.752 1.00 93.38 95 PHE A N 1
ATOM 716 C CA . PHE A 1 95 ? -6.506 -6.133 18.075 1.00 93.38 95 PHE A CA 1
ATOM 717 C C . PHE A 1 95 ? -7.085 -7.482 18.496 1.00 93.38 95 PHE A C 1
ATOM 719 O O . PHE A 1 95 ? -6.577 -8.516 18.069 1.00 93.38 95 PHE A O 1
ATOM 726 N N . GLN A 1 96 ? -8.186 -7.495 19.251 1.00 95.12 96 GLN A N 1
ATOM 727 C CA . GLN A 1 96 ? -8.899 -8.728 19.577 1.00 95.12 96 GLN A CA 1
ATOM 728 C C . GLN A 1 96 ? -9.416 -9.426 18.309 1.00 95.12 96 GLN A C 1
ATOM 730 O O . GLN A 1 96 ? -9.324 -10.648 18.191 1.00 95.12 96 GLN A O 1
ATOM 735 N N . SER A 1 97 ? -9.945 -8.665 17.347 1.00 95.25 97 SER A N 1
ATOM 736 C CA . SER A 1 97 ? -10.410 -9.211 16.067 1.00 95.25 97 SER A CA 1
ATOM 737 C C . SER A 1 97 ? -9.253 -9.781 15.245 1.00 95.25 97 SER A C 1
ATOM 739 O O . SER A 1 97 ? -9.347 -10.905 14.758 1.00 95.25 97 SER A O 1
ATOM 741 N N . MET A 1 98 ? -8.133 -9.062 15.144 1.00 95.12 98 MET A N 1
ATOM 742 C CA . MET A 1 98 ? -6.937 -9.543 14.443 1.00 95.12 98 MET A CA 1
ATOM 743 C C . MET A 1 98 ? -6.340 -10.784 15.108 1.00 95.12 98 MET A C 1
ATOM 745 O O . MET A 1 98 ? -5.986 -11.730 14.414 1.00 95.12 98 MET A O 1
ATOM 749 N N . GLN A 1 99 ? -6.293 -10.823 16.443 1.00 95.44 99 GLN A N 1
ATOM 750 C CA . GLN A 1 99 ? -5.827 -11.987 17.194 1.00 95.44 99 GLN A CA 1
ATOM 751 C C . GLN A 1 99 ? -6.691 -13.223 16.908 1.00 95.44 99 GLN A C 1
ATOM 753 O O . GLN A 1 99 ? -6.151 -14.302 16.680 1.00 95.44 99 GLN A O 1
ATOM 758 N N . LYS A 1 100 ? -8.022 -13.069 16.848 1.00 95.69 100 LYS A N 1
ATOM 759 C CA . LYS A 1 100 ? -8.942 -14.156 16.462 1.00 95.69 100 LYS A CA 1
ATOM 760 C C . LYS A 1 100 ? -8.733 -14.637 15.024 1.00 95.69 100 LYS A C 1
ATOM 762 O O . LYS A 1 100 ? -8.968 -15.806 14.740 1.00 95.69 100 LYS A O 1
ATOM 767 N N . LEU A 1 101 ? -8.318 -13.748 14.122 1.00 96.06 101 LEU A N 1
ATOM 768 C CA . LEU A 1 101 ? -8.024 -14.074 12.722 1.00 96.06 101 LEU A CA 1
ATOM 769 C C . LEU A 1 101 ? -6.617 -14.673 12.526 1.00 96.06 101 LEU A C 1
ATOM 771 O O . LEU A 1 101 ? -6.336 -15.221 11.459 1.00 96.06 101 LEU A O 1
ATOM 775 N N . GLY A 1 102 ? -5.765 -14.601 13.552 1.00 95.88 102 GLY A N 1
ATOM 776 C CA . GLY A 1 102 ? -4.452 -15.233 13.617 1.00 95.88 102 GLY A CA 1
ATOM 777 C C . GLY A 1 102 ? -3.313 -14.445 12.964 1.00 95.88 102 GLY A C 1
ATOM 778 O O . GLY A 1 102 ? -3.470 -13.334 12.449 1.00 95.88 102 GLY A O 1
ATOM 779 N N . ASP A 1 103 ? -2.135 -15.066 12.975 1.00 94.50 103 ASP A N 1
ATOM 780 C CA . ASP A 1 103 ? -0.868 -14.485 12.519 1.00 94.50 103 ASP A CA 1
ATOM 781 C C . ASP A 1 103 ? -0.881 -13.911 11.091 1.00 94.50 103 ASP A C 1
ATOM 783 O O . ASP A 1 103 ? -0.298 -12.839 10.908 1.00 94.50 103 ASP A O 1
ATOM 787 N N . PRO A 1 104 ? -1.568 -14.513 10.096 1.00 93.12 104 PRO A N 1
ATOM 788 C CA . PRO A 1 104 ? -1.654 -13.945 8.748 1.00 93.12 104 PRO A CA 1
ATOM 789 C C . PRO A 1 104 ? -2.360 -12.586 8.668 1.00 93.12 104 PRO A C 1
ATOM 791 O O . PRO A 1 104 ? -2.260 -11.912 7.649 1.00 93.12 104 PRO A O 1
ATOM 794 N N . VAL A 1 105 ? -3.098 -12.187 9.709 1.00 93.62 105 VAL A N 1
ATOM 795 C CA . VAL A 1 105 ? -3.726 -10.863 9.812 1.00 93.62 105 VAL A CA 1
ATOM 796 C C . VAL A 1 105 ? -2.935 -9.965 10.758 1.00 93.62 105 VAL A C 1
ATOM 798 O O . VAL A 1 105 ? -2.642 -8.822 10.415 1.00 93.62 105 VAL A O 1
ATOM 801 N N . LEU A 1 106 ? -2.563 -10.477 11.935 1.00 92.38 106 LEU A N 1
ATOM 802 C CA . LEU A 1 106 ? -1.946 -9.671 12.987 1.00 92.38 106 LEU A CA 1
ATOM 803 C C . LEU A 1 106 ? -0.503 -9.253 12.666 1.00 92.38 106 LEU A C 1
ATOM 805 O O . LEU A 1 106 ? -0.162 -8.078 12.792 1.00 92.38 106 LEU A O 1
ATOM 809 N N . ARG A 1 107 ? 0.358 -10.188 12.245 1.00 91.69 107 ARG A N 1
ATOM 810 C CA . ARG A 1 107 ? 1.780 -9.901 11.992 1.00 91.69 107 ARG A CA 1
ATOM 811 C C . ARG A 1 107 ? 2.015 -8.865 10.888 1.00 91.69 107 ARG A C 1
ATOM 813 O O . ARG A 1 107 ? 2.801 -7.951 11.141 1.00 91.69 107 ARG A O 1
ATOM 820 N N . PRO A 1 108 ? 1.375 -8.953 9.702 1.00 89.94 108 PRO A N 1
ATOM 821 C CA . PRO A 1 108 ? 1.537 -7.922 8.684 1.00 89.94 108 PRO A CA 1
ATOM 822 C C . PRO A 1 108 ? 1.040 -6.562 9.178 1.00 89.94 108 PRO A C 1
ATOM 824 O O . PRO A 1 108 ? 1.725 -5.568 8.966 1.00 89.94 108 PRO A O 1
ATOM 827 N N . PHE A 1 109 ? -0.078 -6.512 9.911 1.00 88.62 109 PHE A N 1
ATOM 828 C CA . PHE A 1 109 ? -0.591 -5.261 10.475 1.00 88.62 109 PHE A CA 1
ATOM 829 C C . PHE A 1 109 ? 0.415 -4.580 11.416 1.00 88.62 109 PHE A C 1
ATOM 831 O O . PHE A 1 109 ? 0.646 -3.381 11.288 1.00 88.62 109 PHE A O 1
ATOM 838 N N . LEU A 1 110 ? 1.067 -5.340 12.307 1.00 85.50 110 LEU A N 1
ATOM 839 C CA . LEU A 1 110 ? 2.107 -4.824 13.214 1.00 85.50 110 LEU A CA 1
ATOM 840 C C . LEU A 1 110 ? 3.358 -4.304 12.487 1.00 85.50 110 LEU A C 1
ATOM 842 O O . LEU A 1 110 ? 4.130 -3.548 13.068 1.00 85.50 110 LEU A O 1
ATOM 846 N N . GLN A 1 111 ? 3.562 -4.712 11.234 1.00 83.50 111 GLN A N 1
ATOM 847 C CA . GLN A 1 111 ? 4.635 -4.239 10.354 1.00 83.50 111 GLN A CA 1
ATOM 848 C C . GLN A 1 111 ? 4.135 -3.199 9.345 1.00 83.50 111 GLN A C 1
ATOM 850 O O . GLN A 1 111 ? 4.764 -2.977 8.309 1.00 83.50 111 GLN A O 1
ATOM 855 N N . ASP A 1 112 ? 2.968 -2.605 9.607 1.00 81.50 112 ASP A N 1
ATOM 856 C CA . ASP A 1 112 ? 2.329 -1.600 8.758 1.00 81.50 112 ASP A CA 1
ATOM 857 C C . ASP A 1 112 ? 2.007 -2.093 7.342 1.00 81.50 112 ASP A C 1
ATOM 859 O O . ASP A 1 112 ? 1.852 -1.323 6.391 1.00 81.50 112 ASP A O 1
ATOM 863 N N . VAL A 1 113 ? 1.875 -3.410 7.188 1.00 88.06 113 VAL A N 1
ATOM 864 C CA . VAL A 1 113 ? 1.437 -4.046 5.957 1.00 88.06 113 VAL A CA 1
ATOM 865 C C . VAL A 1 113 ? -0.069 -4.252 6.014 1.00 88.06 113 VAL A C 1
ATOM 867 O O . VAL A 1 113 ? -0.569 -5.254 6.525 1.00 88.06 113 VAL A O 1
ATOM 870 N N . ILE A 1 114 ? -0.813 -3.321 5.428 1.00 91.12 114 ILE A N 1
ATOM 871 C CA . ILE A 1 114 ? -2.249 -3.512 5.237 1.00 91.12 114 ILE A CA 1
ATOM 872 C C . ILE A 1 114 ? -2.495 -4.297 3.951 1.00 91.12 114 ILE A C 1
ATOM 874 O O . ILE A 1 114 ? -2.065 -3.897 2.872 1.00 91.12 114 ILE A O 1
ATOM 878 N N . GLN A 1 115 ? -3.220 -5.405 4.074 1.00 95.38 115 GLN A N 1
ATOM 879 C CA . GLN A 1 115 ? -3.670 -6.225 2.952 1.00 95.38 115 GLN A CA 1
ATOM 880 C C . GLN A 1 115 ? -5.193 -6.190 2.869 1.00 95.38 115 GLN A C 1
ATOM 882 O O . GLN A 1 115 ? -5.873 -6.213 3.899 1.00 95.38 115 GLN A O 1
ATOM 887 N N . PHE A 1 116 ? -5.740 -6.193 1.650 1.00 96.75 116 PHE A N 1
ATOM 888 C CA . PHE A 1 116 ? -7.186 -6.102 1.426 1.00 96.75 116 PHE A CA 1
ATOM 889 C C . PHE A 1 116 ? -7.976 -7.158 2.213 1.00 96.75 116 PHE A C 1
ATOM 891 O O . PHE A 1 116 ? -8.920 -6.829 2.932 1.00 96.75 116 PHE A O 1
ATOM 898 N N . GLY A 1 117 ? -7.568 -8.428 2.117 1.00 95.81 117 GLY A N 1
ATOM 899 C CA . GLY A 1 117 ? -8.257 -9.536 2.781 1.00 95.81 117 GLY A CA 1
ATOM 900 C C . GLY A 1 117 ? -8.187 -9.457 4.307 1.00 95.81 117 GLY A C 1
ATOM 901 O O . GLY A 1 117 ? -9.202 -9.641 4.977 1.00 95.81 117 GLY A O 1
ATOM 902 N N . ALA A 1 118 ? -7.011 -9.144 4.857 1.00 95.06 118 ALA A N 1
ATOM 903 C CA . ALA A 1 118 ? -6.807 -8.988 6.297 1.00 95.06 118 ALA A CA 1
ATOM 904 C C . ALA A 1 118 ? -7.651 -7.835 6.867 1.00 95.06 118 ALA A C 1
ATOM 906 O O . ALA A 1 118 ? -8.350 -8.007 7.869 1.00 95.06 118 ALA A O 1
ATOM 907 N N . LEU A 1 119 ? -7.652 -6.687 6.180 1.00 95.00 119 LEU A N 1
ATOM 908 C CA . LEU A 1 119 ? -8.442 -5.519 6.556 1.00 95.00 119 LEU A CA 1
ATOM 909 C C . LEU A 1 119 ? -9.946 -5.805 6.472 1.00 95.00 119 LEU A C 1
ATOM 911 O O . LEU A 1 119 ? -10.666 -5.550 7.432 1.00 95.00 119 LEU A O 1
ATOM 915 N N . SER A 1 120 ? -10.413 -6.394 5.367 1.00 96.31 120 SER A N 1
ATOM 916 C CA . SER A 1 120 ? -11.831 -6.728 5.163 1.00 96.31 120 SER A CA 1
ATOM 917 C C . SER A 1 120 ? -12.355 -7.678 6.239 1.00 96.31 120 SER A C 1
ATOM 919 O O . SER A 1 120 ? -13.413 -7.436 6.817 1.00 96.31 120 SER A O 1
ATOM 921 N N . LYS A 1 121 ? -11.595 -8.737 6.555 1.00 96.19 121 LYS A N 1
ATOM 922 C CA . LYS A 1 121 ? -11.949 -9.690 7.619 1.00 96.19 121 LYS A CA 1
ATOM 923 C C . LYS A 1 121 ? -11.987 -9.019 8.985 1.00 96.19 121 LYS A C 1
ATOM 925 O O . LYS A 1 121 ? -12.907 -9.275 9.754 1.00 96.19 121 LYS A O 1
ATOM 930 N N . THR A 1 122 ? -11.013 -8.157 9.271 1.00 94.81 122 THR A N 1
ATOM 931 C CA . THR A 1 122 ? -10.953 -7.436 10.546 1.00 94.81 122 THR A CA 1
ATOM 932 C C . THR A 1 122 ? -12.155 -6.514 10.697 1.00 94.81 122 THR A C 1
ATOM 934 O O . THR A 1 122 ? -12.894 -6.647 11.665 1.00 94.81 122 THR A O 1
ATOM 937 N N . LEU A 1 123 ? -12.418 -5.646 9.716 1.00 93.69 123 LEU A N 1
ATOM 938 C CA . LEU A 1 123 ? -13.567 -4.737 9.744 1.00 93.69 123 LEU A CA 1
ATOM 939 C C . LEU A 1 123 ? -14.893 -5.499 9.832 1.00 93.69 123 LEU A C 1
ATOM 941 O O . LEU A 1 123 ? -15.739 -5.150 10.650 1.00 93.69 123 LEU A O 1
ATOM 945 N N . GLY A 1 124 ? -15.054 -6.574 9.055 1.00 95.56 124 GLY A N 1
ATOM 946 C CA . GLY A 1 124 ? -16.240 -7.427 9.118 1.00 95.56 124 GLY A CA 1
ATOM 947 C C . GLY A 1 124 ? -16.435 -8.054 10.500 1.00 95.56 124 GLY A C 1
ATOM 948 O O . GLY A 1 124 ? -17.532 -8.005 11.050 1.00 95.56 124 GLY A O 1
ATOM 949 N N . LEU A 1 125 ? -15.370 -8.579 11.111 1.00 95.44 125 LEU A N 1
ATOM 950 C CA . LEU A 1 125 ? -15.443 -9.169 12.448 1.00 95.44 125 LEU A CA 1
ATOM 951 C C . LEU A 1 125 ? -15.773 -8.125 13.525 1.00 95.44 125 LEU A C 1
ATOM 953 O O . LEU A 1 125 ? -16.562 -8.409 14.427 1.00 95.44 125 LEU A O 1
ATOM 957 N N . VAL A 1 126 ? -15.238 -6.908 13.411 1.00 93.75 126 VAL A N 1
ATOM 958 C CA . VAL A 1 126 ? -15.578 -5.781 14.296 1.00 93.75 126 VAL A CA 1
ATOM 959 C C . VAL A 1 126 ? -17.056 -5.410 14.155 1.00 93.75 126 VAL A C 1
ATOM 961 O O . VAL A 1 126 ? -17.748 -5.284 15.164 1.00 93.75 126 VAL A O 1
ATOM 964 N N . MET A 1 127 ? -17.568 -5.304 12.924 1.00 93.06 127 MET A N 1
ATOM 965 C CA . MET A 1 127 ? -18.983 -5.007 12.668 1.00 93.06 127 MET A CA 1
ATOM 966 C C . MET A 1 127 ? -19.915 -6.077 13.251 1.00 93.06 127 MET A C 1
ATOM 968 O O . MET A 1 127 ? -20.972 -5.739 13.774 1.00 93.06 127 MET A O 1
ATOM 972 N N . LEU A 1 128 ? -19.515 -7.352 13.206 1.00 94.50 128 LEU A N 1
ATOM 973 C CA . LEU A 1 128 ? -20.301 -8.459 13.757 1.00 94.50 128 LEU A CA 1
ATOM 974 C C . LEU A 1 128 ? -20.233 -8.545 15.289 1.00 94.50 128 LEU A C 1
ATOM 976 O O . LEU A 1 128 ? -21.223 -8.882 15.930 1.00 94.50 128 LEU A O 1
ATOM 980 N N . THR A 1 129 ? -19.073 -8.268 15.889 1.00 92.00 129 THR A N 1
ATOM 981 C CA . THR A 1 129 ? -18.853 -8.485 17.332 1.00 92.00 129 THR A CA 1
ATOM 982 C C . THR A 1 129 ? -19.126 -7.252 18.188 1.00 92.00 129 THR A C 1
ATOM 984 O O . THR A 1 129 ? -19.497 -7.385 19.355 1.00 92.00 129 THR A O 1
ATOM 987 N N . LYS A 1 130 ? -18.938 -6.048 17.636 1.00 93.12 130 LYS A N 1
ATOM 988 C CA . LYS A 1 130 ? -19.042 -4.765 18.346 1.00 93.12 130 LYS A CA 1
ATOM 989 C C . LYS A 1 130 ? -19.665 -3.668 17.460 1.00 93.12 130 LYS A C 1
ATOM 991 O O . LYS A 1 130 ? -19.078 -2.599 17.310 1.00 93.12 130 LYS A O 1
ATOM 996 N N . PRO A 1 131 ? -20.884 -3.857 16.918 1.00 93.62 131 PRO A N 1
ATOM 997 C CA . PRO A 1 131 ? -21.525 -2.871 16.034 1.00 93.62 131 PRO A CA 1
ATOM 998 C C . PRO A 1 131 ? -21.743 -1.499 16.697 1.00 93.62 131 PRO A C 1
ATOM 1000 O O . PRO A 1 131 ? -21.737 -0.471 16.021 1.00 93.62 131 PRO A O 1
ATOM 1003 N N . GLN A 1 132 ? -21.862 -1.468 18.028 1.00 92.06 132 GLN A N 1
ATOM 1004 C CA . GLN A 1 132 ? -22.052 -0.253 18.832 1.00 92.06 132 GLN A CA 1
ATOM 1005 C C . GLN A 1 132 ? -20.936 0.792 18.644 1.00 92.06 132 GLN A C 1
ATOM 1007 O O . GLN A 1 132 ? -21.158 1.973 18.904 1.00 92.06 132 GLN A O 1
ATOM 1012 N N . ILE A 1 133 ? -19.741 0.380 18.199 1.00 90.50 133 ILE A N 1
ATOM 1013 C CA . ILE A 1 133 ? -18.607 1.291 18.003 1.00 90.50 133 ILE A CA 1
ATOM 1014 C C . ILE A 1 133 ? -18.737 2.127 16.722 1.00 90.50 133 ILE A C 1
ATOM 1016 O O . ILE A 1 133 ? -18.137 3.196 16.613 1.00 90.50 133 ILE A O 1
ATOM 1020 N N . ILE A 1 134 ? -19.546 1.675 15.756 1.00 91.12 134 ILE A N 1
ATOM 1021 C CA . ILE A 1 134 ? -19.664 2.294 14.431 1.00 91.12 134 ILE A CA 1
ATOM 1022 C C . ILE A 1 134 ? -20.167 3.744 14.535 1.00 91.12 134 ILE A C 1
ATOM 1024 O O . ILE A 1 134 ? -19.488 4.626 14.009 1.00 91.12 134 ILE A O 1
ATOM 1028 N N . PRO A 1 135 ? -21.261 4.070 15.256 1.00 91.62 135 PRO A N 1
ATOM 1029 C CA . PRO A 1 135 ? -21.682 5.462 15.429 1.00 91.62 135 PRO A CA 1
ATOM 1030 C C . PRO A 1 135 ? -20.588 6.360 16.023 1.00 91.62 135 PRO A C 1
ATOM 1032 O O . PRO A 1 135 ? -20.448 7.513 15.614 1.00 91.62 135 PRO A O 1
ATOM 1035 N N . SER A 1 136 ? -19.787 5.837 16.955 1.00 91.12 136 SER A N 1
ATOM 1036 C CA . SER A 1 136 ? -18.668 6.570 17.554 1.00 91.12 136 SER A CA 1
ATOM 1037 C C . SER A 1 136 ? -17.544 6.809 16.547 1.00 91.12 136 SER A C 1
ATOM 1039 O O . SER A 1 136 ? -17.027 7.922 16.489 1.00 91.12 136 SER A O 1
ATOM 1041 N N . ILE A 1 137 ? -17.239 5.839 15.675 1.00 90.44 137 ILE A N 1
ATOM 1042 C CA . ILE A 1 137 ? -16.324 6.044 14.539 1.00 90.44 137 ILE A CA 1
ATOM 1043 C C . ILE A 1 137 ? -16.847 7.177 13.651 1.00 90.44 137 ILE A C 1
ATOM 1045 O O . ILE A 1 137 ? -16.108 8.119 13.378 1.00 90.44 137 ILE A O 1
ATOM 1049 N N . PHE A 1 138 ? -18.124 7.157 13.259 1.00 91.25 138 PHE A N 1
ATOM 1050 C CA . PHE A 1 138 ? -18.714 8.211 12.423 1.00 91.25 138 PHE A CA 1
ATOM 1051 C C . PHE A 1 138 ? -18.634 9.598 13.075 1.00 91.25 138 PHE A C 1
ATOM 1053 O O . PHE A 1 138 ? -18.266 10.561 12.403 1.00 91.25 138 PHE A O 1
ATOM 1060 N N . LYS A 1 139 ? -18.920 9.708 14.379 1.00 90.56 139 LYS A N 1
ATOM 1061 C CA . LYS A 1 139 ? -18.753 10.960 15.139 1.00 90.56 139 LYS A CA 1
ATOM 1062 C C . LYS A 1 139 ? -17.289 11.397 15.210 1.00 90.56 139 LYS A C 1
ATOM 1064 O O . LYS A 1 139 ? -17.003 12.591 15.115 1.00 90.56 139 LYS A O 1
ATOM 1069 N N . GLN A 1 140 ? -16.370 10.445 15.361 1.00 90.19 140 GLN A N 1
ATOM 1070 C CA . GLN A 1 140 ? -14.949 10.726 15.497 1.00 90.19 140 GLN A CA 1
ATOM 1071 C C . GLN A 1 140 ? -14.315 11.156 14.180 1.00 90.19 140 GLN A C 1
ATOM 1073 O O . GLN A 1 140 ? -13.598 12.152 14.166 1.00 90.19 140 GLN A O 1
ATOM 1078 N N . VAL A 1 141 ? -14.543 10.452 13.069 1.00 89.75 141 VAL A N 1
ATOM 1079 C CA . VAL A 1 141 ? -13.860 10.748 11.797 1.00 89.75 141 VAL A CA 1
ATOM 1080 C C . VAL A 1 141 ? -14.678 11.647 10.872 1.00 89.75 141 VAL A C 1
ATOM 1082 O O . VAL A 1 141 ? -14.099 12.520 10.226 1.00 89.75 141 VAL A O 1
ATOM 1085 N N . GLY A 1 142 ? -16.006 11.525 10.891 1.00 90.69 142 GLY A N 1
ATOM 1086 C CA . GLY A 1 142 ? -16.928 12.213 9.988 1.00 90.69 142 GLY A CA 1
ATOM 1087 C C . GLY A 1 142 ? -17.171 11.461 8.675 1.00 90.69 142 GLY A C 1
ATOM 1088 O O . GLY A 1 142 ? -16.300 10.759 8.163 1.00 90.69 142 GLY A O 1
ATOM 1089 N N . ILE A 1 143 ? -18.362 11.649 8.099 1.00 92.00 143 ILE A N 1
ATOM 1090 C CA . ILE A 1 143 ? -18.781 11.007 6.838 1.00 92.00 143 ILE A CA 1
ATOM 1091 C C . ILE A 1 143 ? -17.856 11.351 5.658 1.00 92.00 143 ILE A C 1
ATOM 1093 O O . ILE A 1 143 ? -17.459 10.420 4.959 1.00 92.00 143 ILE A O 1
ATOM 1097 N N . PRO A 1 144 ? -17.445 12.620 5.431 1.00 93.12 144 PRO A N 1
ATOM 1098 C CA . PRO A 1 144 ? -16.580 12.946 4.293 1.00 93.12 144 PRO A CA 1
ATOM 1099 C C . PRO A 1 144 ? -15.257 12.172 4.306 1.00 93.12 144 PRO A C 1
ATOM 1101 O O . PRO A 1 144 ? -14.792 11.719 3.268 1.00 93.12 144 PRO A O 1
ATOM 1104 N N . VAL A 1 145 ? -14.693 11.959 5.498 1.00 91.38 145 VAL A N 1
ATOM 1105 C CA . VAL A 1 145 ? -13.445 11.209 5.692 1.00 91.38 145 VAL A CA 1
ATOM 1106 C C . VAL A 1 145 ? -13.629 9.724 5.378 1.00 91.38 145 VAL A C 1
ATOM 1108 O O . VAL A 1 145 ? -12.752 9.107 4.783 1.00 91.38 145 VAL A O 1
ATOM 1111 N N . LEU A 1 146 ? -14.768 9.139 5.757 1.00 92.38 146 LEU A N 1
ATOM 1112 C CA . LEU A 1 146 ? -15.072 7.738 5.454 1.00 92.38 146 LEU A CA 1
ATOM 1113 C C . LEU A 1 146 ? -15.287 7.507 3.955 1.00 92.38 146 LEU A C 1
ATOM 1115 O O . LEU A 1 146 ? -14.859 6.480 3.433 1.00 92.38 146 LEU A O 1
ATOM 1119 N N . LEU A 1 147 ? -15.923 8.457 3.264 1.00 93.94 147 LEU A N 1
ATOM 1120 C CA . LEU A 1 147 ? -16.107 8.393 1.813 1.00 93.94 147 LEU A CA 1
ATOM 1121 C C . LEU A 1 147 ? -14.767 8.482 1.076 1.00 93.94 147 LEU A C 1
ATOM 1123 O O . LEU A 1 147 ? -14.506 7.665 0.194 1.00 93.94 147 LEU A O 1
ATOM 1127 N N . ASP A 1 148 ? -13.895 9.405 1.479 1.00 92.75 148 ASP A N 1
ATOM 1128 C CA . ASP A 1 148 ? -12.533 9.512 0.945 1.00 92.75 148 ASP A CA 1
ATOM 1129 C C . ASP A 1 148 ? -11.743 8.208 1.159 1.00 92.75 148 ASP A C 1
ATOM 1131 O O . ASP A 1 148 ? -11.259 7.586 0.208 1.00 92.75 148 ASP A O 1
ATOM 1135 N N . TRP A 1 149 ? -11.748 7.691 2.391 1.00 94.56 149 TRP A N 1
ATOM 1136 C CA . TRP A 1 149 ? -11.112 6.417 2.721 1.00 94.56 149 TRP A CA 1
ATOM 1137 C C . TRP A 1 149 ? -11.662 5.231 1.916 1.00 94.56 149 TRP A C 1
ATOM 1139 O O . TRP A 1 149 ? -10.894 4.344 1.535 1.00 94.56 149 TRP A O 1
ATOM 1149 N N . SER A 1 150 ? -12.963 5.207 1.612 1.00 94.62 150 SER A N 1
ATOM 1150 C CA . SER A 1 150 ? -13.561 4.113 0.838 1.00 94.62 150 SER A CA 1
ATOM 1151 C C . SER A 1 150 ? -12.913 3.969 -0.543 1.00 94.62 150 SER A C 1
ATOM 1153 O O . SER A 1 150 ? -12.664 2.849 -0.986 1.00 94.62 150 SER A O 1
ATOM 1155 N N . SER A 1 151 ? -12.517 5.080 -1.174 1.00 95.56 151 SER A N 1
ATOM 1156 C CA . SER A 1 151 ? -11.788 5.066 -2.448 1.00 95.56 151 SER A CA 1
ATOM 1157 C C . SER A 1 151 ? -10.424 4.382 -2.312 1.00 95.56 151 SER A C 1
ATOM 1159 O O . SER A 1 151 ? -10.045 3.571 -3.159 1.00 95.56 151 SER A O 1
ATOM 1161 N N . HIS A 1 152 ? -9.703 4.638 -1.216 1.00 95.31 152 HIS A N 1
ATOM 1162 C CA . HIS A 1 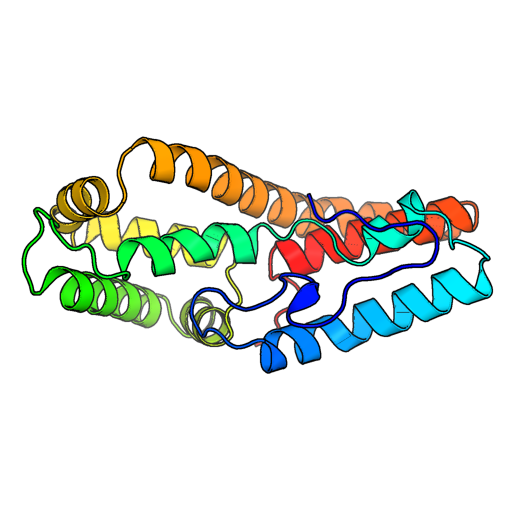152 ? -8.435 3.965 -0.919 1.00 95.31 152 HIS A CA 1
ATOM 1163 C C . HIS A 1 152 ? -8.623 2.471 -0.641 1.00 95.31 152 HIS A C 1
ATOM 1165 O O . HIS A 1 152 ? -7.837 1.652 -1.122 1.00 95.31 152 HIS A O 1
ATOM 1171 N N . PHE A 1 153 ? -9.692 2.103 0.066 1.00 95.88 153 PHE A N 1
ATOM 1172 C CA . PHE A 1 153 ? -10.056 0.710 0.308 1.00 95.88 153 PHE A CA 1
ATOM 1173 C C . PHE A 1 153 ? -10.375 -0.043 -0.996 1.00 95.88 153 PHE A C 1
ATOM 1175 O O . PHE A 1 153 ? -9.875 -1.150 -1.208 1.00 95.88 153 PHE A O 1
ATOM 1182 N N . PHE A 1 154 ? -11.128 0.570 -1.916 1.00 97.19 154 PHE A N 1
ATOM 1183 C CA . PHE A 1 154 ? -11.378 -0.005 -3.241 1.00 97.19 154 PHE A CA 1
ATOM 1184 C C . PHE A 1 154 ? -10.093 -0.147 -4.056 1.00 97.19 154 PHE A C 1
ATOM 1186 O O . PHE A 1 154 ? -9.857 -1.201 -4.644 1.00 97.19 154 PHE A O 1
ATOM 1193 N N . MET A 1 155 ? -9.225 0.868 -4.048 1.00 97.38 155 MET A N 1
ATOM 1194 C CA . MET A 1 155 ? -7.930 0.798 -4.729 1.00 97.38 155 MET A CA 1
ATOM 1195 C C . MET A 1 155 ? -7.019 -0.286 -4.151 1.00 97.38 155 MET A C 1
ATOM 1197 O O . MET A 1 155 ? -6.290 -0.928 -4.902 1.00 97.38 155 MET A O 1
ATOM 1201 N N . LEU A 1 156 ? -7.084 -0.540 -2.842 1.00 97.44 156 LEU A N 1
ATOM 1202 C CA . LEU A 1 156 ? -6.362 -1.639 -2.205 1.00 97.44 156 LEU A CA 1
ATOM 1203 C C . LEU A 1 156 ? -6.843 -2.998 -2.736 1.00 97.44 156 LEU A C 1
ATOM 1205 O O . LEU A 1 156 ? -6.024 -3.859 -3.069 1.00 97.44 156 LEU A O 1
ATOM 1209 N N . GLY A 1 157 ? -8.160 -3.178 -2.870 1.00 97.88 157 GLY A N 1
ATOM 1210 C CA . GLY A 1 157 ? -8.748 -4.360 -3.507 1.00 97.88 157 GLY A CA 1
ATOM 1211 C C . GLY A 1 157 ? -8.350 -4.490 -4.979 1.00 97.88 157 GLY A C 1
ATOM 1212 O O . GLY A 1 157 ? -7.935 -5.562 -5.415 1.00 97.88 157 GLY A O 1
ATOM 1213 N N . TYR A 1 158 ? -8.382 -3.385 -5.724 1.00 98.19 158 TYR A N 1
ATOM 1214 C CA . TYR A 1 158 ? -7.983 -3.345 -7.130 1.00 98.19 158 TYR A CA 1
ATOM 1215 C C . TYR A 1 158 ? -6.502 -3.701 -7.328 1.00 98.19 158 TYR A C 1
ATOM 1217 O O . TYR A 1 158 ? -6.180 -4.551 -8.153 1.00 98.19 158 TYR A O 1
ATOM 1225 N N . TYR A 1 159 ? -5.596 -3.140 -6.523 1.00 98.25 159 TYR A N 1
ATOM 1226 C CA . TYR A 1 159 ? -4.169 -3.480 -6.567 1.00 98.25 159 TYR A CA 1
ATOM 1227 C C . TYR A 1 159 ? -3.920 -4.935 -6.174 1.00 98.25 159 TYR A C 1
ATOM 1229 O O . TYR A 1 159 ? -3.080 -5.596 -6.779 1.00 98.25 159 TYR A O 1
ATOM 1237 N N . THR A 1 160 ? -4.669 -5.450 -5.194 1.00 98.19 160 THR A N 1
ATOM 1238 C CA . THR A 1 160 ? -4.616 -6.870 -4.820 1.00 98.19 160 THR A CA 1
ATOM 1239 C C . THR A 1 160 ? -5.009 -7.747 -6.009 1.00 98.19 160 THR A C 1
ATOM 1241 O O . THR A 1 160 ? -4.298 -8.698 -6.329 1.00 98.19 160 THR A O 1
ATOM 1244 N N . PHE A 1 161 ? -6.093 -7.404 -6.711 1.00 98.25 161 PHE A N 1
ATOM 1245 C CA . PHE A 1 161 ? -6.527 -8.110 -7.916 1.00 98.25 161 PHE A CA 1
ATOM 1246 C C . PHE A 1 161 ? -5.463 -8.056 -9.021 1.00 98.25 161 PHE A C 1
ATOM 1248 O O . PHE A 1 161 ? -5.044 -9.101 -9.519 1.00 98.25 161 PHE A O 1
ATOM 1255 N N . LEU A 1 162 ? -4.971 -6.864 -9.365 1.00 98.19 162 LEU A N 1
ATOM 1256 C CA . LEU A 1 162 ? -3.962 -6.695 -10.410 1.00 98.19 162 LEU A CA 1
ATOM 1257 C C . LEU A 1 162 ? -2.669 -7.448 -10.086 1.00 98.19 162 LEU A C 1
ATOM 1259 O O . LEU A 1 162 ? -2.153 -8.173 -10.931 1.00 98.19 162 LEU A O 1
ATOM 1263 N N . SER A 1 163 ? -2.174 -7.345 -8.854 1.00 97.44 163 SER A N 1
ATOM 1264 C CA . SER A 1 163 ? -0.958 -8.048 -8.443 1.00 97.44 163 SER A CA 1
ATOM 1265 C C . SER A 1 163 ? -1.132 -9.569 -8.406 1.00 97.44 163 SER A C 1
ATOM 1267 O O . SER A 1 163 ? -0.149 -10.281 -8.589 1.00 97.44 163 SER A O 1
ATOM 1269 N N . THR A 1 164 ? -2.342 -10.076 -8.158 1.00 97.19 164 THR A N 1
ATOM 1270 C CA . THR A 1 164 ? -2.598 -11.524 -8.094 1.00 97.19 164 THR A CA 1
ATOM 1271 C C . THR A 1 164 ? -2.801 -12.125 -9.482 1.00 97.19 164 THR A C 1
ATOM 1273 O O . THR A 1 164 ? -2.272 -13.196 -9.770 1.00 97.19 164 THR A O 1
ATOM 1276 N N . TYR A 1 165 ? -3.558 -11.445 -10.347 1.00 97.06 165 TYR A N 1
ATOM 1277 C CA . TYR A 1 165 ? -4.045 -12.024 -11.602 1.00 97.06 165 TYR A CA 1
ATOM 1278 C C . TYR A 1 165 ? -3.420 -11.402 -12.854 1.00 97.06 165 TYR A C 1
ATOM 1280 O O . TYR A 1 165 ? -3.174 -12.117 -13.822 1.00 97.06 165 TYR A O 1
ATOM 1288 N N . ALA A 1 166 ? -3.140 -10.095 -12.856 1.00 96.31 166 ALA A N 1
ATOM 1289 C CA . ALA A 1 166 ? -2.587 -9.406 -14.024 1.00 96.31 166 ALA A CA 1
ATOM 1290 C C . ALA A 1 166 ? -1.048 -9.424 -14.051 1.00 96.31 166 ALA A C 1
ATOM 1292 O O . ALA A 1 166 ? -0.472 -9.630 -15.119 1.00 96.31 166 ALA A O 1
ATOM 1293 N N . ASP A 1 167 ? -0.378 -9.256 -12.900 1.00 95.69 167 ASP A N 1
ATOM 1294 C CA . ASP A 1 167 ? 1.096 -9.244 -12.809 1.00 95.69 167 ASP A CA 1
ATOM 1295 C C . ASP A 1 167 ? 1.729 -10.484 -13.454 1.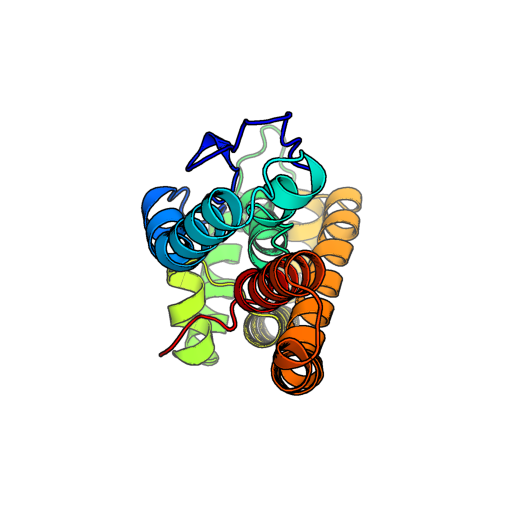00 95.69 167 ASP A C 1
ATOM 1297 O O . ASP A 1 167 ? 2.549 -10.290 -14.350 1.00 95.69 167 ASP A O 1
ATOM 1301 N N . PRO A 1 168 ? 1.325 -11.736 -13.141 1.00 95.19 168 PRO A N 1
ATOM 1302 C CA . PRO A 1 168 ? 1.983 -12.912 -13.715 1.00 95.19 168 PRO A CA 1
ATOM 1303 C C . PRO A 1 168 ? 1.919 -12.947 -15.247 1.00 95.19 168 PRO A C 1
ATOM 1305 O O . PRO A 1 168 ? 2.898 -13.302 -15.907 1.00 95.19 168 PRO A O 1
ATOM 1308 N N . VAL A 1 169 ? 0.785 -12.524 -15.815 1.00 95.06 169 VAL A N 1
ATOM 1309 C CA . VAL A 1 169 ? 0.567 -12.473 -17.265 1.00 95.06 169 VAL A CA 1
ATOM 1310 C C . VAL A 1 169 ? 1.451 -11.397 -17.890 1.00 95.06 169 VAL A C 1
ATOM 1312 O O . VAL A 1 169 ? 2.229 -11.687 -18.795 1.00 95.06 169 VAL A O 1
ATOM 1315 N N . ILE A 1 170 ? 1.407 -10.169 -17.374 1.00 94.62 170 ILE A N 1
ATOM 1316 C CA . ILE A 1 170 ? 2.180 -9.045 -17.920 1.00 94.62 170 ILE A CA 1
ATOM 1317 C C . ILE A 1 170 ? 3.683 -9.289 -17.754 1.00 94.62 170 ILE A C 1
ATOM 1319 O O . ILE A 1 170 ? 4.458 -9.048 -18.679 1.00 94.62 170 ILE A O 1
ATOM 1323 N N . ARG A 1 171 ? 4.103 -9.832 -16.607 1.00 93.19 171 ARG A N 1
ATOM 1324 C CA . ARG A 1 171 ? 5.500 -10.157 -16.304 1.00 93.19 171 ARG A CA 1
ATOM 1325 C C . ARG A 1 171 ? 6.084 -11.167 -17.289 1.00 93.19 171 ARG A C 1
ATOM 1327 O O . ARG A 1 171 ? 7.255 -11.034 -17.639 1.00 93.19 171 ARG A O 1
ATOM 1334 N N . SER A 1 172 ? 5.281 -12.118 -17.772 1.00 92.75 172 SER A N 1
ATOM 1335 C CA . SER A 1 172 ? 5.701 -13.068 -18.811 1.00 92.75 172 SER A CA 1
ATOM 1336 C C . SER A 1 172 ? 5.944 -12.405 -20.175 1.00 92.75 172 SER A C 1
ATOM 1338 O O . SER A 1 172 ? 6.806 -12.849 -20.929 1.00 92.75 172 SER A O 1
ATOM 1340 N N . LEU A 1 173 ? 5.248 -11.300 -20.459 1.00 93.81 173 LEU A N 1
ATOM 1341 C CA . LEU A 1 173 ? 5.333 -10.559 -21.721 1.00 93.81 173 LEU A CA 1
ATOM 1342 C C . LEU A 1 173 ? 6.418 -9.466 -21.714 1.00 93.81 173 LEU A C 1
ATOM 1344 O O . LEU A 1 173 ? 6.797 -8.970 -22.773 1.00 93.81 173 LEU A O 1
ATOM 1348 N N . LEU A 1 174 ? 6.967 -9.110 -20.544 1.00 93.12 174 LEU A N 1
ATOM 1349 C CA . LEU A 1 174 ? 7.954 -8.027 -20.385 1.00 93.12 174 LEU A CA 1
ATOM 1350 C C . LEU A 1 174 ? 9.219 -8.178 -21.238 1.00 93.12 174 LEU A C 1
ATOM 1352 O O . LEU A 1 174 ? 9.906 -7.190 -21.496 1.00 93.12 174 LEU A O 1
ATOM 1356 N N . THR A 1 175 ? 9.591 -9.400 -21.617 1.00 90.06 175 THR A N 1
ATOM 1357 C CA . THR A 1 175 ? 10.782 -9.652 -22.440 1.00 90.06 175 THR A CA 1
ATOM 1358 C C . THR A 1 175 ? 10.618 -9.151 -23.871 1.00 90.06 175 THR A C 1
ATOM 1360 O O . THR A 1 175 ? 11.624 -8.819 -24.491 1.00 90.06 175 THR A O 1
ATOM 1363 N N . ALA A 1 176 ? 9.381 -9.038 -24.361 1.00 92.62 176 ALA A N 1
ATOM 1364 C CA . ALA A 1 176 ? 9.069 -8.557 -25.703 1.00 92.62 176 ALA A CA 1
ATOM 1365 C C . ALA A 1 176 ? 8.965 -7.023 -25.796 1.00 92.62 176 ALA A C 1
ATOM 1367 O O . ALA A 1 176 ? 8.864 -6.479 -26.894 1.00 92.62 176 ALA A O 1
ATOM 1368 N N . PHE A 1 177 ? 8.961 -6.311 -24.665 1.00 94.06 177 PHE A N 1
ATOM 1369 C CA . PHE A 1 177 ? 8.762 -4.864 -24.657 1.00 94.06 177 PHE A CA 1
ATOM 1370 C C . PHE A 1 177 ? 10.053 -4.089 -24.961 1.00 94.06 177 PHE A C 1
ATOM 1372 O O . PHE A 1 177 ? 11.130 -4.481 -24.497 1.00 94.06 177 PHE A O 1
ATOM 1379 N N . PRO A 1 178 ? 9.951 -2.937 -25.654 1.00 95.56 178 PRO A N 1
ATOM 1380 C CA . PRO A 1 178 ? 11.050 -1.981 -25.767 1.00 95.56 178 PRO A CA 1
ATOM 1381 C C . PRO A 1 178 ? 11.569 -1.543 -24.392 1.00 95.56 178 PRO A C 1
ATOM 1383 O O . PRO A 1 178 ? 10.812 -1.506 -23.420 1.00 95.56 178 PRO A O 1
ATOM 1386 N N . SER A 1 179 ? 12.842 -1.147 -24.308 1.00 94.50 179 SER A N 1
ATOM 1387 C CA . SER A 1 179 ? 13.535 -0.878 -23.037 1.00 94.50 179 SER A CA 1
ATOM 1388 C C . SER A 1 179 ? 12.791 0.081 -22.099 1.00 94.50 179 SER A C 1
ATOM 1390 O O . SER A 1 179 ? 12.634 -0.235 -20.920 1.00 94.50 179 SER A O 1
ATOM 1392 N N . LYS A 1 180 ? 12.279 1.209 -22.615 1.00 93.94 180 LYS A N 1
ATOM 1393 C CA . LYS A 1 180 ? 11.537 2.191 -21.804 1.00 93.94 180 LYS A CA 1
ATOM 1394 C C . LYS A 1 180 ? 10.214 1.627 -21.287 1.00 93.94 180 LYS A C 1
ATOM 1396 O O . LYS A 1 180 ? 9.955 1.645 -20.090 1.00 93.94 180 LYS A O 1
ATOM 1401 N N . MET A 1 181 ? 9.422 1.031 -22.175 1.00 95.75 181 MET A N 1
ATOM 1402 C CA . MET A 1 181 ? 8.147 0.403 -21.818 1.00 95.75 181 MET A CA 1
ATOM 1403 C C . MET A 1 181 ? 8.344 -0.726 -20.796 1.00 95.75 181 MET A C 1
ATOM 1405 O O . MET A 1 181 ? 7.574 -0.867 -19.849 1.00 95.75 181 MET A O 1
ATOM 1409 N N . LYS A 1 182 ? 9.413 -1.513 -20.942 1.00 96.38 182 LYS A N 1
ATOM 1410 C CA . LYS A 1 182 ? 9.788 -2.554 -19.984 1.00 96.38 182 LYS A CA 1
ATOM 1411 C C . LYS A 1 182 ? 10.093 -1.975 -18.600 1.00 96.38 182 LYS A C 1
ATOM 1413 O O . LYS A 1 182 ? 9.662 -2.557 -17.607 1.00 96.38 182 LYS A O 1
ATOM 1418 N N . TYR A 1 183 ? 10.822 -0.860 -18.528 1.00 96.50 183 TYR A N 1
ATOM 1419 C CA . TYR A 1 183 ? 11.077 -0.148 -17.273 1.00 96.50 183 TYR A CA 1
ATOM 1420 C C . TYR A 1 183 ? 9.767 0.332 -16.634 1.00 96.50 183 TYR A C 1
ATOM 1422 O O . TYR A 1 183 ? 9.501 0.001 -15.480 1.00 96.50 183 TYR A O 1
ATOM 1430 N N . GLU A 1 184 ? 8.915 1.029 -17.387 1.00 96.50 184 GLU A N 1
ATOM 1431 C CA . GLU A 1 184 ? 7.650 1.573 -16.874 1.00 96.50 184 GLU A CA 1
ATOM 1432 C C . GLU A 1 184 ? 6.740 0.467 -16.326 1.00 96.50 184 GLU A C 1
ATOM 1434 O O . GLU A 1 184 ? 6.263 0.550 -15.193 1.00 96.50 184 GLU A O 1
ATOM 1439 N N . TRP A 1 185 ? 6.571 -0.628 -17.075 1.00 97.19 185 TRP A N 1
ATOM 1440 C CA . TRP A 1 185 ? 5.776 -1.763 -16.614 1.00 97.19 185 TRP A CA 1
ATOM 1441 C C . TRP A 1 185 ? 6.356 -2.431 -15.375 1.00 97.19 185 TRP A C 1
ATOM 1443 O O . TRP A 1 185 ? 5.591 -2.759 -14.473 1.00 97.19 185 TRP A O 1
ATOM 1453 N N . LYS A 1 186 ? 7.682 -2.581 -15.255 1.00 96.69 186 LYS A N 1
ATOM 1454 C CA . LYS A 1 186 ? 8.280 -3.077 -14.005 1.00 96.69 186 LYS A CA 1
ATOM 1455 C C . LYS A 1 186 ? 7.883 -2.212 -12.808 1.00 96.69 186 LYS A C 1
ATOM 1457 O O . LYS A 1 186 ? 7.535 -2.767 -11.767 1.00 96.69 186 LYS A O 1
ATOM 1462 N N . ARG A 1 187 ? 7.887 -0.883 -12.960 1.00 97.12 187 ARG A N 1
ATOM 1463 C CA . ARG A 1 187 ? 7.487 0.043 -11.891 1.00 97.12 187 ARG A CA 1
ATOM 1464 C C . ARG A 1 187 ? 5.992 -0.060 -11.568 1.00 97.12 187 ARG A C 1
ATOM 1466 O O . ARG A 1 187 ? 5.638 -0.063 -10.392 1.00 97.12 187 ARG A O 1
ATOM 1473 N N . TYR A 1 188 ? 5.119 -0.234 -12.566 1.00 97.12 188 TYR A N 1
ATOM 1474 C CA . TYR A 1 188 ? 3.689 -0.488 -12.328 1.00 97.12 188 TYR A CA 1
ATOM 1475 C C . TYR A 1 188 ? 3.435 -1.813 -11.598 1.00 97.12 188 TYR A C 1
ATOM 1477 O O . TYR A 1 188 ? 2.660 -1.846 -10.644 1.00 97.12 188 TYR A O 1
ATOM 1485 N N . LEU A 1 189 ? 4.121 -2.891 -11.986 1.00 97.25 189 LEU A N 1
ATOM 1486 C CA . LEU A 1 189 ? 4.013 -4.186 -11.308 1.00 97.25 189 LEU A CA 1
ATOM 1487 C C . LEU A 1 189 ? 4.489 -4.101 -9.848 1.00 97.25 189 LEU A C 1
ATOM 1489 O O . LEU A 1 189 ? 3.831 -4.596 -8.932 1.00 97.25 189 LEU A O 1
ATOM 1493 N N . GLU A 1 190 ? 5.604 -3.407 -9.602 1.00 96.44 190 GLU A N 1
ATOM 1494 C CA . GLU A 1 190 ? 6.066 -3.107 -8.243 1.00 96.44 190 GLU A CA 1
ATOM 1495 C C . GLU A 1 190 ? 5.042 -2.271 -7.464 1.00 96.44 190 GLU A C 1
ATOM 1497 O O . GLU A 1 190 ? 4.768 -2.578 -6.304 1.00 96.44 190 GLU A O 1
ATOM 1502 N N . ALA A 1 191 ? 4.431 -1.260 -8.086 1.00 95.94 191 ALA A N 1
ATOM 1503 C CA . ALA A 1 191 ? 3.383 -0.460 -7.461 1.00 95.94 191 ALA A CA 1
ATOM 1504 C C . ALA A 1 191 ? 2.195 -1.320 -7.012 1.00 95.94 191 ALA A C 1
ATOM 1506 O O . ALA A 1 191 ? 1.723 -1.163 -5.887 1.00 95.94 191 ALA A O 1
ATOM 1507 N N . TRP A 1 192 ? 1.740 -2.260 -7.844 1.00 97.75 192 TRP A N 1
ATOM 1508 C CA . TRP A 1 192 ? 0.638 -3.158 -7.491 1.00 97.75 192 TRP A CA 1
ATOM 1509 C C . TRP A 1 192 ? 1.011 -4.085 -6.342 1.00 97.75 192 TRP A C 1
ATOM 1511 O O . TRP A 1 192 ? 0.262 -4.194 -5.369 1.00 97.75 192 TRP A O 1
ATOM 1521 N N . LYS A 1 193 ? 2.189 -4.709 -6.411 1.00 96.50 193 LYS A N 1
ATOM 1522 C CA . LYS A 1 193 ? 2.658 -5.653 -5.394 1.00 96.50 193 LYS A CA 1
ATOM 1523 C C . LYS A 1 193 ? 2.858 -4.990 -4.031 1.00 96.50 193 LYS A C 1
ATOM 1525 O O . LYS A 1 193 ? 2.338 -5.472 -3.028 1.00 96.50 193 LYS A O 1
ATOM 1530 N N . TYR A 1 194 ? 3.579 -3.872 -3.993 1.00 94.00 194 TYR A N 1
ATOM 1531 C CA . TYR A 1 194 ? 3.865 -3.162 -2.746 1.00 94.00 194 TYR A CA 1
ATOM 1532 C C . TYR A 1 194 ? 2.655 -2.376 -2.242 1.00 94.00 194 TYR A C 1
ATOM 1534 O O . TYR A 1 194 ? 2.413 -2.329 -1.040 1.00 94.00 194 TYR A O 1
ATOM 1542 N N . GLY A 1 195 ? 1.864 -1.788 -3.142 1.00 94.19 195 GLY A N 1
ATOM 1543 C CA . GLY A 1 195 ? 0.652 -1.054 -2.789 1.00 94.19 195 GLY A CA 1
ATOM 1544 C C . GLY A 1 195 ? -0.487 -1.950 -2.293 1.00 94.19 195 GLY A C 1
ATOM 1545 O O . GLY A 1 195 ? -1.338 -1.476 -1.548 1.00 94.19 195 GLY A O 1
ATOM 1546 N N . SER A 1 196 ? -0.493 -3.240 -2.651 1.00 96.00 196 SER A N 1
ATOM 1547 C CA . SER A 1 196 ? -1.411 -4.248 -2.091 1.00 96.00 196 SER A CA 1
ATOM 1548 C C . SER A 1 196 ? -0.900 -4.925 -0.816 1.00 96.00 196 SER A C 1
ATOM 1550 O O . SER A 1 196 ? -1.654 -5.638 -0.153 1.00 96.00 196 SER A O 1
ATOM 1552 N N . GLY A 1 197 ? 0.376 -4.725 -0.469 1.00 94.25 197 GLY A N 1
ATOM 1553 C CA . GLY A 1 197 ? 1.033 -5.413 0.640 1.00 94.25 197 GLY A CA 1
ATOM 1554 C C . GLY A 1 197 ? 1.336 -6.895 0.377 1.00 94.25 197 GLY A C 1
ATOM 1555 O O . GLY A 1 197 ? 1.602 -7.628 1.330 1.00 94.25 197 GLY A O 1
ATOM 1556 N N . LEU A 1 198 ? 1.293 -7.355 -0.880 1.00 95.50 198 LEU A N 1
ATOM 1557 C CA . LEU A 1 198 ? 1.589 -8.743 -1.276 1.00 95.50 198 LEU A CA 1
ATOM 1558 C C . LEU A 1 198 ? 3.094 -9.042 -1.405 1.00 95.50 198 LEU A C 1
ATOM 1560 O O . LEU A 1 198 ? 3.495 -10.158 -1.727 1.00 95.50 198 LEU A O 1
ATOM 1564 N N . ASP A 1 199 ? 3.955 -8.060 -1.157 1.00 93.44 199 ASP A N 1
ATOM 1565 C CA . ASP A 1 199 ? 5.393 -8.264 -0.968 1.00 93.44 199 ASP A CA 1
ATOM 1566 C C . ASP A 1 199 ? 5.753 -8.851 0.406 1.00 93.44 199 ASP A C 1
ATOM 1568 O O . ASP A 1 199 ? 6.853 -9.384 0.558 1.00 93.44 199 ASP A O 1
ATOM 1572 N N . TYR A 1 200 ? 4.832 -8.806 1.372 1.00 91.31 200 TYR A N 1
ATOM 1573 C CA . TYR A 1 200 ? 5.017 -9.417 2.685 1.00 91.31 200 TYR A CA 1
ATOM 1574 C C . TYR A 1 200 ? 5.063 -10.946 2.607 1.00 91.31 200 TYR A C 1
ATOM 1576 O O . TYR A 1 200 ? 4.264 -11.576 1.912 1.00 91.31 200 TYR A O 1
ATOM 1584 N N . LYS A 1 201 ? 5.989 -11.541 3.364 1.00 86.62 201 LYS A N 1
ATOM 1585 C CA . LYS A 1 201 ? 6.141 -12.988 3.527 1.00 86.62 201 LYS A CA 1
ATOM 1586 C C . LYS A 1 201 ? 6.151 -13.312 5.020 1.00 86.62 201 LYS A C 1
ATOM 1588 O O . LYS A 1 201 ? 6.824 -12.613 5.776 1.00 86.62 201 LYS A O 1
ATOM 1593 N N . LEU A 1 202 ? 5.371 -14.324 5.402 1.00 72.88 202 LEU A N 1
ATOM 1594 C CA . LEU A 1 202 ? 5.312 -14.877 6.761 1.00 72.88 202 LEU A CA 1
ATOM 1595 C C . LEU A 1 202 ? 6.606 -15.601 7.133 1.00 72.88 202 LEU A C 1
ATOM 1597 O O . LEU A 1 202 ? 7.190 -16.240 6.227 1.00 72.88 202 LEU A O 1
#

Foldseek 3Di:
DDFQDQQDAQAFVRLVQAALPVSHRPLSRVLLVVVLVVLVVLCVVVVVRGRVSRVLSRDDFLLRLLNNLLNQLLDDDPDQPADPCLNVVVVVLLQVQQVVVNDVQNVCVVSSQGALVSVVSSVVSCCVPPVVSVVSSCSRRNPVRVVVSVVSSVVLVVLQCCLVPVLVVVVVCLVVDDSSVSSSVSSVNVSSCRSNSVSDDD

Secondary structure (DSSP, 8-state):
---PPTT----GGGGT-S-TTT--HHHHHHHHHHHHHHHHHHHHHTT--SHHHHHTTS---HHHHHHHHHHHHHS--TT--S-TTHHHHHHHHHHHHHHHH-HHHHHHHHTT---HHHHHHHHHHHHHH-TTHHHHHHHHH-HHHHHHHHHHHHHHHHHHHIIIIIHHHHHHHGGGS-HHHHHHHHHHHHHHHHHTTTT---

Organism: Salix viminalis (NCBI:txid40686)

pLDDT: mean 87.67, std 12.31, range [36.0, 98.25]

Sequence (202 aa):
MQASLIHSLQFGDASGIQSPVSFGGFGSLTRHLGRLSAGVYEAINGDFLDASSLSLLNPYMPNLSASWLFQRAMSAKKNSNVPPEFINELLHVNFQSMQKLGDPVLRPFLQDVIQFGALSKTLGLVMLTKPQIIPSIFKQVGIPVLLDWSSHFFMLGYYTFLSTYADPVIRSLLTAFPSKMKYEWKRYLEAWKYGSGLDYKL